Protein AF-A0A850GVH8-F1 (afdb_monomer)

Sequence (227 aa):
MDRKRIFDLVDAEAPGIWNIPGSVLIFDGLLDLAGSVLPDKAKPAPAKGEGAADGDAFGSALAVILRHEGGYVNDPDDAGGRTNLGVTQRVWEKFVGRKVGETEMRALTPEMVEPLYERHYWEASGADLLPLGLGLCVFDFAVNAGPARAVAFLQEVVGATPDGRFGPQTLAEVLKDVQDVGEPTVIALYQKAREGYYRTRKMFWKYGKGWLRRNAETTEAALALAK

Secondary structure (DSSP, 8-state):
--HHHHHHHHHHHSTTGGG-TTTTTTSHHHHHHHTTS--------------TTHHHHHHHHHHHHHHHS-S-B--TT-TT--EETTEEHHHHHHHHTS---HHHHHH--HHHHHHHHIIIIIGGGTGGGS-HHHHHHHHHHHHHH-HHHHHHHHHHHTTS---S---HHHHHHHHHHHHHH-HHHHHHHHHHHHHHHHHTSTTHHHHHHHHHHHHHHHHHHHHHH--

Radius of gyration: 20.4 Å; Cα contacts (8 Å, |Δi|>4): 228; chains: 1; bounding box: 62×40×42 Å

Organism: NCBI:txid2744473

Nearest PDB structures (foldseek):
  7dnp-assembly1_A  TM=9.115E-01  e=2.036E-12  Brucella abortus bv. 1 str. 9-941
  2ikb-assembly1_A  TM=7.815E-01  e=2.683E-07  Neisseria meningitidis MC58
  2ikb-assembly2_D  TM=7.844E-01  e=3.968E-07  Neisseria meningitidis MC58
  2is5-assembly1_D  TM=7.882E-01  e=3.251E-06  Neisseria meningitidis serogroup B
  2is5-assembly1_C  TM=8.111E-01  e=3.390E-04  Neisseria meningitidis serogroup B

Mean predicted aligned error: 12.87 Å

Structure (mmCIF, N/CA/C/O backbone):
data_AF-A0A850GVH8-F1
#
_entry.id   AF-A0A850GVH8-F1
#
loop_
_atom_site.group_PDB
_atom_site.id
_atom_site.type_symbol
_atom_site.label_atom_id
_atom_site.label_alt_id
_atom_site.label_comp_id
_atom_site.label_asym_id
_atom_site.label_entity_id
_atom_site.label_seq_id
_atom_site.pdbx_PDB_ins_code
_atom_site.Cartn_x
_atom_site.Cartn_y
_atom_site.Cartn_z
_atom_site.occupancy
_atom_site.B_iso_or_equiv
_atom_site.auth_seq_id
_atom_site.auth_comp_id
_atom_site.auth_asym_id
_atom_site.auth_atom_id
_atom_site.pdbx_PDB_model_num
ATOM 1 N N . MET A 1 1 ? -24.626 -0.254 -11.908 1.00 41.38 1 MET A N 1
ATOM 2 C CA . MET A 1 1 ? -25.824 -0.768 -11.202 1.00 41.38 1 MET A CA 1
ATOM 3 C C . MET A 1 1 ? -25.762 -0.218 -9.785 1.00 41.38 1 MET A C 1
ATOM 5 O O . MET A 1 1 ? -24.733 -0.376 -9.152 1.00 41.38 1 MET A O 1
ATOM 9 N N . ASP A 1 2 ? -26.774 0.539 -9.363 1.00 33.09 2 ASP A N 1
ATOM 10 C CA . ASP A 1 2 ? -26.746 1.376 -8.151 1.00 33.09 2 ASP A CA 1
ATOM 11 C C . ASP A 1 2 ? -26.825 0.542 -6.852 1.00 33.09 2 ASP A C 1
ATOM 13 O O . ASP A 1 2 ? -27.674 -0.344 -6.728 1.00 33.09 2 ASP A O 1
ATOM 17 N N . ARG A 1 3 ? -25.937 0.844 -5.891 1.00 37.88 3 ARG A N 1
ATOM 18 C CA . ARG A 1 3 ? -25.722 0.170 -4.594 1.00 37.88 3 ARG A CA 1
ATOM 19 C C . ARG A 1 3 ? -26.981 0.136 -3.724 1.00 37.88 3 ARG A C 1
ATOM 21 O O . ARG A 1 3 ? -27.157 -0.809 -2.956 1.00 37.88 3 ARG A O 1
ATOM 28 N N . LYS A 1 4 ? -27.898 1.092 -3.907 1.00 34.62 4 LYS A N 1
ATOM 29 C CA . LYS A 1 4 ? -29.208 1.084 -3.240 1.00 34.62 4 LYS A CA 1
ATOM 30 C C . LYS A 1 4 ? -30.042 -0.152 -3.618 1.00 34.62 4 LYS A C 1
ATOM 32 O O . LYS A 1 4 ? -30.732 -0.722 -2.783 1.00 34.62 4 LYS A O 1
ATOM 37 N N . ARG A 1 5 ? -29.915 -0.631 -4.859 1.00 43.19 5 ARG A N 1
ATOM 38 C CA . ARG A 1 5 ? -30.753 -1.702 -5.415 1.00 43.19 5 ARG A CA 1
ATOM 39 C C . ARG A 1 5 ? -30.406 -3.095 -4.886 1.00 43.19 5 ARG A C 1
ATOM 41 O O . ARG A 1 5 ? -31.287 -3.939 -4.826 1.00 43.19 5 ARG A O 1
ATOM 48 N N . ILE A 1 6 ? -29.146 -3.340 -4.521 1.00 43.47 6 ILE A N 1
ATOM 49 C CA . ILE A 1 6 ? -28.714 -4.631 -3.958 1.00 43.47 6 ILE A CA 1
ATOM 50 C C . ILE A 1 6 ? -29.191 -4.757 -2.509 1.00 43.47 6 ILE A C 1
ATOM 52 O O . ILE A 1 6 ? -29.744 -5.789 -2.147 1.00 43.47 6 ILE A O 1
ATOM 56 N N . PHE A 1 7 ? -29.053 -3.692 -1.715 1.00 44.81 7 PHE A N 1
ATOM 57 C CA . PHE A 1 7 ? -29.579 -3.652 -0.348 1.00 44.81 7 PHE A CA 1
ATOM 58 C C . PHE A 1 7 ? -31.107 -3.778 -0.322 1.00 44.81 7 PHE A C 1
ATOM 60 O O . PHE A 1 7 ? -31.629 -4.628 0.393 1.00 44.81 7 PHE A O 1
ATOM 67 N N . ASP A 1 8 ? -31.813 -3.020 -1.170 1.00 46.06 8 ASP A N 1
ATOM 68 C CA . ASP A 1 8 ? -33.278 -3.079 -1.247 1.00 46.06 8 ASP A CA 1
ATOM 69 C C . ASP A 1 8 ? -33.791 -4.481 -1.662 1.00 46.06 8 ASP A C 1
ATOM 71 O O . ASP A 1 8 ? -34.850 -4.905 -1.208 1.00 46.06 8 ASP A O 1
ATOM 75 N N . LEU A 1 9 ? -33.058 -5.217 -2.514 1.00 44.22 9 LEU A N 1
ATOM 76 C CA . LEU A 1 9 ? -33.434 -6.575 -2.943 1.00 44.22 9 LEU A CA 1
ATOM 77 C C . LEU A 1 9 ? -33.255 -7.617 -1.832 1.00 44.22 9 LEU A C 1
ATOM 79 O O . LEU A 1 9 ? -34.080 -8.518 -1.710 1.00 44.22 9 LEU A O 1
ATOM 83 N N . VAL A 1 10 ? -32.203 -7.489 -1.022 1.00 48.22 10 VAL A N 1
ATOM 84 C CA . VAL A 1 10 ? -31.959 -8.392 0.113 1.00 48.22 10 VAL A CA 1
ATOM 85 C C . VAL A 1 10 ? -32.986 -8.152 1.226 1.00 48.22 10 VAL A C 1
ATOM 87 O O . VAL A 1 10 ? -33.507 -9.111 1.791 1.00 48.22 10 VAL A O 1
ATOM 90 N N . ASP A 1 11 ? -33.354 -6.893 1.478 1.00 48.25 11 ASP A N 1
ATOM 91 C CA . ASP A 1 11 ? -34.367 -6.547 2.483 1.00 48.25 11 ASP A CA 1
ATOM 92 C C . ASP A 1 11 ? -35.803 -6.892 2.051 1.00 48.25 11 ASP A C 1
ATOM 94 O O . ASP A 1 11 ? -36.636 -7.214 2.901 1.00 48.25 11 ASP A O 1
ATOM 98 N N . ALA A 1 12 ? -36.113 -6.852 0.749 1.00 51.41 12 ALA A N 1
ATOM 99 C CA . ALA A 1 12 ? -37.441 -7.195 0.233 1.00 51.41 12 ALA A CA 1
ATOM 100 C C . ALA A 1 12 ? -37.752 -8.700 0.316 1.00 51.41 12 ALA A C 1
ATOM 102 O O . ALA A 1 12 ? -38.900 -9.075 0.554 1.00 51.41 12 ALA A O 1
ATOM 103 N N . GLU A 1 13 ? -36.742 -9.551 0.131 1.00 44.38 13 GLU A N 1
ATOM 104 C CA . GLU A 1 13 ? -36.880 -11.013 0.176 1.00 44.38 13 GLU A CA 1
ATOM 105 C C . GLU A 1 13 ? -36.775 -11.568 1.613 1.00 44.38 13 GLU A C 1
ATOM 107 O O . GLU A 1 13 ? -37.367 -12.606 1.913 1.00 44.38 13 GLU A O 1
ATOM 112 N N . ALA A 1 14 ? -36.075 -10.879 2.528 1.00 42.97 14 ALA A N 1
ATOM 113 C CA . ALA A 1 14 ? -35.910 -11.313 3.922 1.00 42.97 14 ALA A CA 1
ATOM 114 C C . ALA A 1 14 ? -35.885 -10.139 4.933 1.00 42.97 14 ALA A C 1
ATOM 116 O O . ALA A 1 14 ? -34.835 -9.822 5.507 1.00 42.97 14 ALA A O 1
ATOM 117 N N . PRO A 1 15 ? -37.039 -9.499 5.210 1.00 45.00 15 PRO A N 1
ATOM 118 C CA . PRO A 1 15 ? -37.083 -8.336 6.087 1.00 45.00 15 PRO A CA 1
ATOM 119 C C . PRO A 1 15 ? -36.649 -8.685 7.520 1.00 45.00 15 PRO A C 1
ATOM 121 O O . PRO A 1 15 ? -37.259 -9.522 8.184 1.00 45.00 15 PRO A O 1
ATOM 124 N N . GLY A 1 16 ? -35.606 -8.009 8.016 1.00 48.00 16 GLY A N 1
ATOM 125 C CA . GLY A 1 16 ? -35.111 -8.153 9.393 1.00 48.00 16 GLY A CA 1
ATOM 126 C C . GLY A 1 16 ? -33.981 -9.169 9.592 1.00 48.00 16 GLY A C 1
ATOM 127 O O . GLY A 1 16 ? -33.585 -9.403 10.736 1.00 48.00 16 GLY A O 1
ATOM 128 N N . ILE A 1 17 ? -33.417 -9.725 8.513 1.00 50.06 17 ILE A N 1
ATOM 129 C CA . ILE A 1 17 ? -32.303 -10.689 8.568 1.00 50.06 17 ILE A CA 1
ATOM 130 C C . ILE A 1 17 ? -31.052 -10.154 9.294 1.00 50.06 17 ILE A C 1
ATOM 132 O O . ILE A 1 17 ? -30.271 -10.923 9.846 1.00 50.06 17 ILE A O 1
ATOM 136 N N . TRP A 1 18 ? -30.916 -8.831 9.380 1.00 49.75 18 TRP A N 1
ATOM 137 C CA . TRP A 1 18 ? -29.817 -8.132 10.051 1.00 49.75 18 TRP A CA 1
ATOM 138 C C . TRP A 1 18 ? -29.961 -8.018 11.578 1.00 49.75 18 TRP A C 1
ATOM 140 O O . TRP A 1 18 ? -29.018 -7.603 12.243 1.00 49.75 18 TRP A O 1
ATOM 150 N N . ASN A 1 19 ? -31.118 -8.377 12.147 1.00 45.94 19 ASN A N 1
ATOM 151 C CA . ASN A 1 19 ? -31.426 -8.190 13.573 1.00 45.94 19 ASN A CA 1
ATOM 152 C C . ASN A 1 19 ? -31.467 -9.500 14.386 1.00 45.94 19 ASN A C 1
ATOM 154 O O . ASN A 1 19 ? -32.039 -9.528 15.477 1.00 45.94 19 ASN A O 1
ATOM 158 N N . ILE A 1 20 ? -30.860 -10.587 13.897 1.00 37.53 20 ILE A N 1
ATOM 159 C CA . ILE A 1 20 ? -30.791 -11.862 14.629 1.00 37.53 20 ILE A CA 1
ATOM 160 C C . ILE A 1 20 ? -29.412 -12.009 15.299 1.00 37.53 20 ILE A C 1
ATOM 162 O O . ILE A 1 20 ? -28.400 -12.070 14.600 1.00 37.53 20 ILE A O 1
ATOM 166 N N . PRO A 1 21 ? -29.323 -12.122 16.638 1.00 34.59 21 PRO A N 1
ATOM 167 C CA . PRO A 1 21 ? -28.049 -12.364 17.310 1.00 34.59 21 PRO A CA 1
ATOM 168 C C . PRO A 1 21 ? -27.500 -13.759 16.955 1.00 34.59 21 PRO A C 1
ATOM 170 O O . PRO A 1 21 ? -28.140 -14.765 17.255 1.00 34.59 21 PRO A O 1
ATOM 173 N N . GLY A 1 22 ? -26.310 -13.826 16.342 1.00 43.28 22 GLY A N 1
ATOM 174 C CA . GLY A 1 22 ? -25.602 -15.085 16.037 1.00 43.28 22 GLY A CA 1
ATOM 175 C C . GLY A 1 22 ? -25.652 -15.579 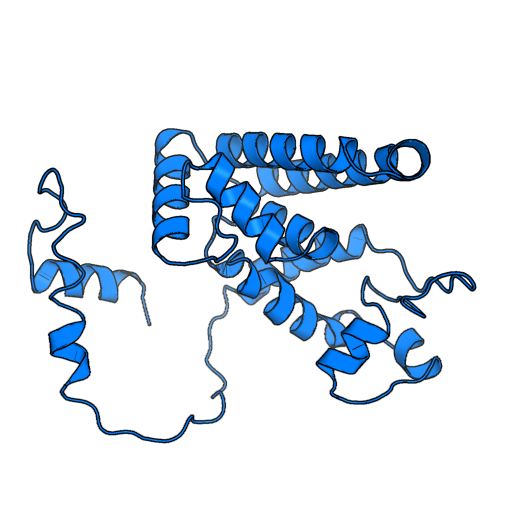14.579 1.00 43.28 22 GLY A C 1
ATOM 176 O O . GLY A 1 22 ? -25.386 -16.752 14.320 1.00 43.28 22 GLY A O 1
ATOM 177 N N . SER A 1 23 ? -25.968 -14.724 13.606 1.00 36.38 23 SER A N 1
ATOM 178 C CA . SER A 1 23 ? -26.163 -15.092 12.193 1.00 36.38 23 SER A CA 1
ATOM 179 C C . SER A 1 23 ? -24.869 -15.203 11.360 1.00 36.38 23 SER A C 1
ATOM 181 O O . SER A 1 23 ? -24.683 -14.468 10.395 1.00 36.38 23 SER A O 1
ATOM 183 N N . VAL A 1 24 ? -23.987 -16.153 11.689 1.00 37.84 24 VAL A N 1
ATOM 184 C CA . VAL A 1 24 ? -22.891 -16.596 10.785 1.00 37.84 24 VAL A CA 1
ATOM 185 C C . VAL A 1 24 ? -23.238 -17.923 10.084 1.00 37.84 24 VAL A C 1
ATOM 187 O O . VAL A 1 24 ? -22.643 -18.273 9.073 1.00 37.84 24 VAL A O 1
ATOM 190 N N . LEU A 1 25 ? -24.259 -18.648 10.556 1.00 31.70 25 LEU A N 1
ATOM 191 C CA . LEU A 1 25 ? -24.541 -20.029 10.128 1.00 31.70 25 LEU A CA 1
ATOM 192 C C . LEU A 1 25 ? -25.687 -20.194 9.108 1.00 31.70 25 LEU A C 1
ATOM 194 O O . LEU A 1 25 ? -26.105 -21.318 8.853 1.00 31.70 25 LEU A O 1
ATOM 198 N N . ILE A 1 26 ? -26.193 -19.114 8.499 1.00 39.69 26 ILE A N 1
ATOM 199 C CA . ILE A 1 26 ? -27.241 -19.182 7.449 1.00 39.69 26 ILE A CA 1
ATOM 200 C C . ILE A 1 26 ? -26.741 -18.626 6.101 1.00 39.69 26 ILE A C 1
ATOM 202 O O . ILE A 1 26 ? -27.534 -18.219 5.260 1.00 39.69 26 ILE A O 1
ATOM 206 N N . PHE A 1 27 ? -25.426 -18.582 5.870 1.00 35.81 27 PHE A N 1
ATOM 207 C CA . PHE A 1 27 ? -24.882 -18.210 4.554 1.00 35.81 27 PHE A CA 1
ATOM 208 C C . PHE A 1 27 ? -24.551 -19.429 3.678 1.00 35.81 27 PHE A C 1
ATOM 210 O O . PHE A 1 27 ? -24.693 -19.355 2.459 1.00 35.81 27 PHE A O 1
ATOM 217 N N . ASP A 1 28 ? -24.222 -20.575 4.283 1.00 35.62 28 ASP A N 1
ATOM 218 C CA . ASP A 1 28 ? -23.852 -21.785 3.533 1.00 35.62 28 ASP A CA 1
ATOM 219 C C . ASP A 1 28 ? -25.048 -22.419 2.795 1.00 35.62 28 ASP A C 1
ATOM 221 O O . ASP A 1 28 ? -24.901 -22.910 1.682 1.00 35.62 28 ASP A O 1
ATOM 225 N N . GLY A 1 29 ? -26.265 -22.341 3.347 1.00 33.66 29 GLY A N 1
ATOM 226 C CA . GLY A 1 29 ? -27.449 -22.977 2.746 1.00 33.66 29 GLY A CA 1
ATOM 227 C C . GLY A 1 29 ? -28.088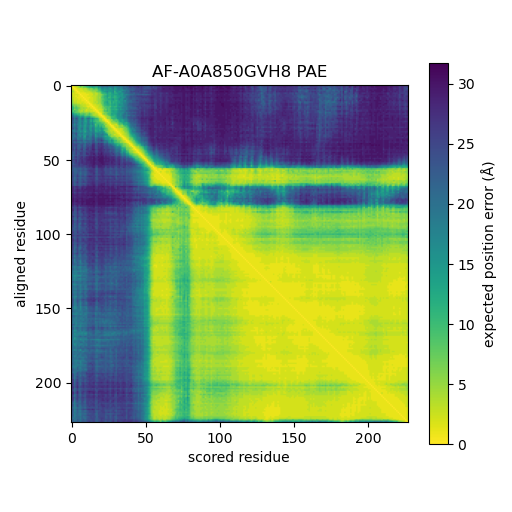 -22.229 1.565 1.00 33.66 29 GLY A C 1
ATOM 228 O O . GLY A 1 29 ? -28.849 -22.830 0.808 1.00 33.66 29 GLY A O 1
ATOM 229 N N . LEU A 1 30 ? -27.812 -20.931 1.389 1.00 35.53 30 LEU A N 1
ATOM 230 C CA . LEU A 1 30 ? -28.460 -20.109 0.352 1.00 35.53 30 LEU A CA 1
ATOM 231 C C . LEU A 1 30 ? -27.657 -20.074 -0.962 1.00 35.53 30 LEU A C 1
ATOM 233 O O . LEU A 1 30 ? -28.232 -19.920 -2.040 1.00 35.53 30 LEU A O 1
ATOM 237 N N . LEU A 1 31 ? -26.338 -20.276 -0.888 1.00 35.66 31 LEU A N 1
ATOM 238 C CA . LEU A 1 31 ? -25.455 -20.379 -2.056 1.00 35.66 31 LEU A CA 1
ATOM 239 C C . LEU A 1 31 ? -25.646 -21.701 -2.821 1.00 35.66 31 LEU A C 1
ATOM 241 O O . LEU A 1 31 ? -25.586 -21.703 -4.052 1.00 35.66 31 LEU A O 1
ATOM 245 N N . ASP A 1 32 ? -25.975 -22.791 -2.123 1.00 35.19 32 ASP A N 1
ATOM 246 C CA . ASP A 1 32 ? -26.196 -24.109 -2.738 1.00 35.19 32 ASP A CA 1
ATOM 247 C C . ASP A 1 32 ? -27.466 -24.168 -3.607 1.00 35.19 32 ASP A C 1
ATOM 249 O O . ASP A 1 32 ? -27.505 -24.880 -4.614 1.00 35.19 32 ASP A O 1
ATOM 253 N N . LEU A 1 33 ? -28.496 -23.371 -3.295 1.00 32.34 33 LEU A N 1
ATOM 254 C CA . LEU A 1 33 ? -29.718 -23.321 -4.104 1.00 32.34 33 LEU A CA 1
ATOM 255 C C . LEU A 1 33 ? -29.510 -22.544 -5.418 1.00 32.34 33 LEU A C 1
ATOM 257 O O . LEU A 1 33 ? -30.059 -22.923 -6.454 1.00 32.34 33 LEU A O 1
ATOM 261 N N . ALA A 1 34 ? -28.668 -21.506 -5.406 1.00 35.47 34 ALA A N 1
ATOM 262 C CA . ALA A 1 34 ? -28.378 -20.682 -6.582 1.00 35.47 34 ALA A CA 1
ATOM 263 C C . ALA A 1 34 ? -27.441 -21.370 -7.597 1.00 35.47 34 ALA A C 1
ATOM 265 O O . ALA A 1 34 ? -27.504 -21.080 -8.793 1.00 35.47 34 ALA A O 1
ATOM 266 N N . GLY A 1 35 ? -26.603 -22.313 -7.147 1.00 34.81 35 GLY A N 1
ATOM 267 C CA . GLY A 1 35 ? -25.654 -23.038 -8.001 1.00 34.81 35 GLY A CA 1
ATOM 268 C C . GLY A 1 35 ? -26.276 -24.096 -8.923 1.00 34.81 35 GLY A C 1
ATOM 269 O O . GLY A 1 35 ? -25.637 -24.519 -9.883 1.00 34.81 35 GLY A O 1
ATOM 270 N N . SER A 1 36 ? -27.520 -24.518 -8.677 1.00 36.28 36 SER A N 1
ATOM 271 C CA . SER A 1 36 ? -28.140 -25.650 -9.389 1.00 36.28 36 SER A CA 1
ATOM 272 C C . SER A 1 36 ? -28.894 -25.290 -10.683 1.00 36.28 36 SER A C 1
ATOM 274 O O . SER A 1 36 ? -29.364 -26.192 -11.376 1.00 36.28 36 SER A O 1
ATOM 276 N N . VAL A 1 37 ? -29.006 -24.000 -11.044 1.00 39.06 37 VAL A N 1
ATOM 277 C CA . VAL A 1 37 ? -29.912 -23.544 -12.128 1.00 39.06 37 VAL A CA 1
ATOM 278 C C . VAL A 1 37 ? -29.211 -22.870 -13.322 1.00 39.06 37 VAL A C 1
ATOM 280 O O . VAL A 1 37 ? -29.864 -22.597 -14.328 1.00 39.06 37 VAL A O 1
ATOM 283 N N . LEU A 1 38 ? -27.894 -22.642 -13.314 1.00 31.33 38 LEU A N 1
ATOM 284 C CA . LEU A 1 38 ? -27.232 -21.947 -14.432 1.00 31.33 38 LEU A CA 1
ATOM 285 C C . LEU A 1 38 ? -26.299 -22.872 -15.234 1.00 31.33 38 LEU A C 1
ATOM 287 O O . LEU A 1 38 ? -25.359 -23.423 -14.664 1.00 31.33 38 LEU A O 1
ATOM 291 N N . PRO A 1 39 ? -26.529 -23.059 -16.552 1.00 30.78 39 PRO A N 1
ATOM 292 C CA . PRO A 1 39 ? -25.687 -23.918 -17.371 1.00 30.78 39 PRO A CA 1
ATOM 293 C C . PRO A 1 39 ? -24.343 -23.257 -17.699 1.00 30.78 39 PRO A C 1
ATOM 295 O O . PRO A 1 39 ? -24.253 -22.053 -17.946 1.00 30.78 39 PRO A O 1
ATOM 298 N N . ASP A 1 40 ? -23.324 -24.108 -17.774 1.00 42.56 40 ASP A N 1
ATOM 299 C CA . ASP A 1 40 ? -21.938 -23.807 -18.119 1.00 42.56 40 ASP A CA 1
ATOM 300 C C . ASP A 1 40 ? -21.838 -23.050 -19.457 1.00 42.56 40 ASP A C 1
ATOM 302 O O . ASP A 1 40 ? -22.183 -23.592 -20.514 1.00 42.56 40 ASP A O 1
ATOM 306 N N . LYS A 1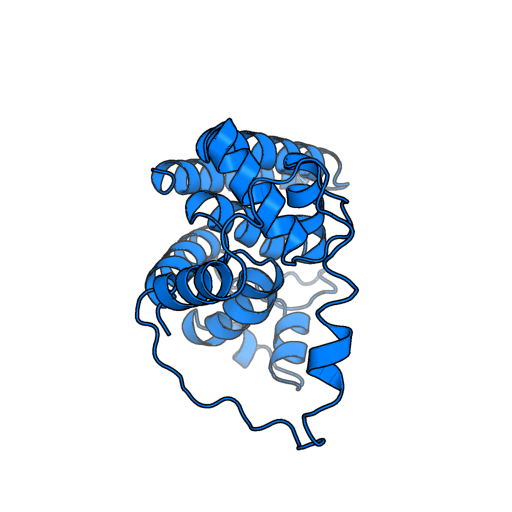 41 ? -21.361 -21.796 -19.440 1.00 35.56 41 LYS A N 1
ATOM 307 C CA . LYS A 1 41 ? -20.947 -21.083 -20.658 1.00 35.56 41 LYS A CA 1
ATOM 308 C C . LYS A 1 41 ? -19.677 -20.268 -20.448 1.00 35.56 41 LYS A C 1
ATOM 310 O O . LYS A 1 41 ? -19.506 -19.549 -19.470 1.00 35.56 41 LYS A O 1
ATOM 315 N N . ALA A 1 42 ? -18.804 -20.420 -21.440 1.00 34.44 42 ALA A N 1
ATOM 316 C CA . ALA A 1 42 ? -17.483 -19.836 -21.578 1.00 34.44 42 ALA A CA 1
ATOM 317 C C . ALA A 1 42 ? -17.397 -18.353 -21.185 1.00 34.44 42 ALA A C 1
ATOM 319 O O . ALA A 1 42 ? -18.267 -17.545 -21.508 1.00 34.44 42 ALA A O 1
ATOM 320 N N . LYS A 1 43 ? -16.270 -18.019 -20.550 1.00 31.39 43 LYS A N 1
ATOM 321 C CA . LYS A 1 43 ? -15.870 -16.683 -20.107 1.00 31.39 43 LYS A CA 1
ATOM 322 C C . LYS A 1 43 ? -15.936 -15.674 -21.268 1.00 31.39 43 LYS A C 1
ATOM 324 O O . LYS A 1 43 ? -15.125 -15.787 -22.192 1.00 31.39 43 LYS A O 1
ATOM 329 N N . PRO A 1 44 ? -16.847 -14.686 -21.247 1.00 28.94 44 PRO A N 1
ATOM 330 C CA . PRO A 1 44 ? -16.811 -13.611 -22.224 1.00 28.94 44 PRO A CA 1
ATOM 331 C C . PRO A 1 44 ? -15.618 -12.689 -21.930 1.00 28.94 44 PRO A C 1
ATOM 333 O O . PRO A 1 44 ? -15.244 -12.471 -20.775 1.00 28.94 44 PRO A O 1
ATOM 336 N N . ALA A 1 45 ? -15.000 -12.170 -22.993 1.00 32.50 45 ALA A N 1
ATOM 337 C CA . ALA A 1 45 ? -13.997 -11.111 -22.909 1.00 32.50 45 ALA A CA 1
ATOM 338 C C . ALA A 1 45 ? -14.577 -9.888 -22.168 1.00 32.50 45 ALA A C 1
ATOM 340 O O . ALA A 1 45 ? -15.778 -9.633 -22.302 1.00 32.50 45 ALA A O 1
ATOM 341 N N . PRO A 1 46 ? -13.773 -9.131 -21.397 1.00 33.94 46 PRO A N 1
ATOM 342 C CA . PRO A 1 46 ? -14.302 -8.017 -20.625 1.00 33.94 46 PRO A CA 1
ATOM 343 C C . PRO A 1 46 ? -14.843 -6.938 -21.567 1.00 33.94 46 PRO A C 1
ATOM 345 O O . PRO A 1 46 ? -14.109 -6.328 -22.348 1.00 33.94 46 PRO A O 1
ATOM 348 N N . ALA A 1 47 ? -16.157 -6.738 -21.495 1.00 28.22 47 ALA A N 1
ATOM 349 C CA . ALA A 1 47 ? -16.836 -5.593 -22.064 1.00 28.22 47 ALA A CA 1
ATOM 350 C C . ALA A 1 47 ? -16.398 -4.332 -21.306 1.00 28.22 47 ALA A C 1
ATOM 352 O O . ALA A 1 47 ? -16.353 -4.328 -20.077 1.00 28.22 47 ALA A O 1
ATOM 353 N N . LYS A 1 48 ? -16.085 -3.264 -22.047 1.00 39.56 48 LYS A N 1
ATOM 354 C CA . LYS A 1 48 ? -15.911 -1.920 -21.487 1.00 39.56 48 LYS A CA 1
ATOM 355 C C . LYS A 1 48 ? -17.223 -1.511 -20.810 1.00 39.56 48 LYS A C 1
ATOM 357 O O . LYS A 1 48 ? -18.256 -1.486 -21.476 1.00 39.56 48 LYS A O 1
ATOM 362 N N . GLY A 1 49 ? -17.176 -1.231 -19.511 1.00 30.20 49 GLY A N 1
ATOM 363 C CA . GLY A 1 49 ? -18.317 -0.804 -18.706 1.00 30.20 49 GLY A CA 1
ATOM 364 C C . GLY A 1 49 ? -17.982 0.466 -17.933 1.00 30.20 49 GLY A C 1
ATOM 365 O O . GLY A 1 49 ? -16.920 0.568 -17.336 1.00 30.20 49 GLY A O 1
ATOM 366 N N . GLU A 1 50 ? -18.887 1.433 -18.008 1.00 31.81 50 GLU A N 1
ATOM 367 C CA . GLU A 1 50 ? -18.808 2.796 -17.490 1.00 31.81 50 GLU A CA 1
ATOM 368 C C . GLU A 1 50 ? -18.894 2.864 -15.950 1.00 31.81 50 GLU A C 1
ATOM 370 O O . GLU A 1 50 ? -19.752 2.223 -15.340 1.00 31.81 50 GLU A O 1
ATOM 375 N N . GLY A 1 51 ? -18.049 3.708 -15.344 1.00 30.11 51 GLY A N 1
ATOM 376 C CA . GLY A 1 51 ? -18.036 4.040 -13.914 1.00 30.11 51 GLY A CA 1
ATOM 377 C C . GLY A 1 51 ? -17.128 5.245 -13.636 1.00 30.11 51 GLY A C 1
ATOM 378 O O . GLY A 1 51 ? -15.987 5.099 -13.223 1.00 30.11 51 GLY A O 1
ATOM 379 N N . ALA A 1 52 ? -17.612 6.458 -13.907 1.00 32.19 52 ALA A N 1
ATOM 380 C CA . ALA A 1 52 ? -16.848 7.713 -13.848 1.00 32.19 52 ALA A CA 1
ATOM 381 C C . ALA A 1 52 ? -16.531 8.236 -12.420 1.00 32.19 52 ALA A C 1
ATOM 383 O O . ALA A 1 52 ? -16.431 9.444 -12.224 1.00 32.19 52 ALA A O 1
ATOM 384 N N . ALA A 1 53 ? -16.379 7.353 -11.429 1.00 36.69 53 ALA A N 1
ATOM 385 C CA . ALA A 1 53 ? -15.962 7.702 -10.062 1.00 36.69 53 ALA A CA 1
ATOM 386 C C . ALA A 1 53 ? -14.671 6.980 -9.624 1.00 36.69 53 ALA A C 1
ATOM 388 O O . ALA A 1 53 ? -13.928 7.510 -8.801 1.00 36.69 53 ALA A O 1
ATOM 389 N N . ASP A 1 54 ? -14.356 5.829 -10.224 1.00 49.44 54 ASP A N 1
ATOM 390 C CA . ASP A 1 54 ? -13.225 4.990 -9.805 1.00 49.44 54 ASP A CA 1
ATOM 391 C C . ASP A 1 54 ? -11.880 5.500 -10.356 1.00 49.44 54 ASP A C 1
ATOM 393 O O . ASP A 1 54 ? -10.845 5.391 -9.698 1.00 49.44 54 ASP A O 1
ATOM 397 N N . GLY A 1 55 ? -11.904 6.174 -11.514 1.00 53.41 55 GLY A N 1
ATOM 398 C CA . GLY A 1 55 ? -10.709 6.764 -12.130 1.00 53.41 55 GLY A CA 1
ATOM 399 C C . GLY A 1 55 ? -10.103 7.941 -11.350 1.00 53.41 55 GLY A C 1
ATOM 400 O O . GLY A 1 55 ? -8.899 8.168 -11.433 1.00 53.41 55 GLY A O 1
ATOM 401 N N . ASP A 1 56 ? -10.901 8.669 -10.560 1.00 72.31 56 ASP A N 1
ATOM 402 C CA . ASP A 1 56 ? -10.414 9.812 -9.769 1.00 72.31 56 ASP A CA 1
ATOM 403 C C . ASP A 1 56 ? -9.718 9.355 -8.476 1.00 72.31 56 ASP A C 1
ATOM 405 O O . ASP A 1 56 ? -8.630 9.828 -8.137 1.00 72.31 56 ASP A O 1
ATOM 409 N N . ALA A 1 57 ? -10.301 8.364 -7.791 1.00 79.38 57 ALA A N 1
ATOM 410 C CA . ALA A 1 57 ? -9.741 7.762 -6.583 1.00 79.38 57 ALA A CA 1
ATOM 411 C C . ALA A 1 57 ? -8.419 7.035 -6.866 1.00 79.38 57 ALA A C 1
ATOM 413 O O . ALA A 1 57 ? -7.399 7.325 -6.232 1.00 79.38 57 ALA A O 1
ATOM 414 N N . PHE A 1 58 ? -8.422 6.131 -7.851 1.00 83.69 58 PHE A N 1
ATOM 415 C CA . PHE A 1 58 ? -7.223 5.396 -8.236 1.00 83.69 58 PHE A CA 1
ATOM 416 C C . PHE A 1 58 ? -6.154 6.325 -8.823 1.00 83.69 58 PHE A C 1
ATOM 418 O O . PHE A 1 58 ? -5.003 6.261 -8.395 1.00 83.69 58 PHE A O 1
ATOM 425 N N . GLY A 1 59 ? -6.519 7.244 -9.724 1.00 82.94 59 GLY A N 1
ATOM 426 C CA . GLY A 1 59 ? -5.578 8.205 -10.304 1.00 82.94 59 GLY A CA 1
ATOM 427 C C . GLY A 1 59 ? -4.917 9.096 -9.247 1.00 82.94 59 GLY A C 1
ATOM 428 O O . GLY A 1 59 ? -3.695 9.275 -9.254 1.00 82.94 59 GLY A O 1
ATOM 429 N N . SER A 1 60 ? -5.693 9.590 -8.277 1.00 82.19 60 SER A N 1
ATOM 430 C CA . SER A 1 60 ? -5.170 10.371 -7.148 1.00 82.19 60 SER A CA 1
ATOM 431 C C . SER A 1 60 ? -4.219 9.554 -6.274 1.00 82.19 60 SER A C 1
ATOM 433 O O . SER A 1 60 ? -3.149 10.045 -5.898 1.00 82.19 60 SER A O 1
ATOM 435 N N . ALA A 1 61 ? -4.567 8.297 -5.985 1.00 84.00 61 ALA A N 1
ATOM 436 C CA . ALA A 1 61 ? -3.721 7.400 -5.211 1.00 84.00 61 ALA A CA 1
ATOM 437 C C . ALA A 1 61 ? -2.423 7.057 -5.956 1.00 84.00 61 ALA A C 1
ATOM 439 O O . ALA A 1 61 ? -1.331 7.187 -5.398 1.00 84.00 61 ALA A O 1
ATOM 440 N N . LEU A 1 62 ? -2.513 6.707 -7.239 1.00 84.25 62 LEU A N 1
ATOM 441 C CA . LEU A 1 62 ? -1.366 6.421 -8.096 1.00 84.25 62 LEU A CA 1
ATOM 442 C C . LEU A 1 62 ? -0.434 7.633 -8.206 1.00 84.25 62 LEU A C 1
ATOM 444 O O . LEU A 1 62 ? 0.781 7.477 -8.116 1.00 84.25 62 LEU A O 1
ATOM 448 N N . ALA A 1 63 ? -0.970 8.852 -8.298 1.00 84.62 63 ALA A N 1
ATOM 449 C CA . ALA A 1 63 ? -0.165 10.071 -8.296 1.00 84.62 63 ALA A CA 1
ATOM 450 C C . ALA A 1 63 ? 0.598 10.295 -6.974 1.00 84.62 63 ALA A C 1
ATOM 452 O O . ALA A 1 63 ? 1.661 10.920 -6.971 1.00 84.62 63 ALA A O 1
ATOM 453 N N . VAL A 1 64 ? 0.087 9.819 -5.832 1.00 81.81 64 VAL A N 1
ATOM 454 C CA . VAL A 1 64 ? 0.841 9.808 -4.563 1.00 81.81 64 VAL A CA 1
ATOM 455 C C . VAL A 1 64 ? 1.966 8.772 -4.631 1.00 81.81 64 VAL A C 1
ATOM 457 O O . VAL A 1 64 ? 3.118 9.115 -4.368 1.00 81.81 64 VAL A O 1
ATOM 460 N N . ILE A 1 65 ? 1.674 7.546 -5.076 1.00 80.81 65 ILE A N 1
ATOM 461 C CA . ILE A 1 65 ? 2.673 6.473 -5.224 1.00 80.81 65 ILE A CA 1
ATOM 462 C C . ILE A 1 65 ? 3.820 6.889 -6.151 1.00 80.81 65 ILE A C 1
ATOM 464 O O . ILE A 1 65 ? 4.987 6.816 -5.764 1.00 80.81 65 ILE A O 1
ATOM 468 N N . LEU A 1 66 ? 3.498 7.386 -7.346 1.00 79.00 66 LEU A N 1
ATOM 469 C CA . LEU A 1 66 ? 4.482 7.768 -8.358 1.00 79.00 66 LEU A CA 1
ATOM 470 C C . LEU A 1 66 ? 5.298 9.007 -7.961 1.00 79.00 66 LEU A C 1
ATOM 472 O O . LEU A 1 66 ? 6.429 9.156 -8.411 1.00 79.00 66 LEU A O 1
ATOM 476 N N . ARG A 1 67 ? 4.796 9.873 -7.067 1.00 75.50 67 ARG A N 1
ATOM 477 C CA . ARG A 1 67 ? 5.609 10.957 -6.479 1.00 75.50 67 ARG A CA 1
ATOM 478 C C . ARG A 1 67 ? 6.738 10.425 -5.598 1.00 75.50 67 ARG A C 1
ATOM 480 O O . ARG A 1 67 ? 7.804 11.037 -5.543 1.00 75.50 67 ARG A O 1
ATOM 487 N N . HIS A 1 68 ? 6.519 9.299 -4.921 1.00 65.25 68 HIS A N 1
ATOM 488 C CA . HIS A 1 68 ? 7.557 8.632 -4.134 1.00 65.25 68 HIS A CA 1
ATOM 489 C C . HIS A 1 68 ? 8.504 7.795 -5.006 1.00 65.25 68 HIS A C 1
ATOM 491 O O . HIS A 1 68 ? 9.640 7.531 -4.603 1.00 65.25 68 HIS A O 1
ATOM 497 N N . GLU A 1 69 ? 8.059 7.394 -6.197 1.00 63.97 69 GLU A N 1
ATOM 498 C CA . GLU A 1 69 ? 8.819 6.579 -7.142 1.00 63.97 69 GLU A CA 1
ATOM 499 C C . GLU A 1 69 ? 9.465 7.461 -8.212 1.00 63.97 69 GLU A C 1
ATOM 501 O O . GLU A 1 69 ? 8.943 7.691 -9.297 1.00 63.97 69 GLU A O 1
ATOM 506 N N . GLY A 1 70 ? 10.649 7.975 -7.871 1.00 53.22 70 GLY A N 1
ATOM 507 C CA . GLY A 1 70 ? 11.519 8.667 -8.819 1.00 53.22 70 GLY A CA 1
ATOM 508 C C . GLY A 1 70 ? 11.887 7.807 -10.039 1.00 53.22 70 GLY A C 1
ATOM 509 O O . GLY A 1 70 ? 11.780 6.581 -10.023 1.00 53.22 70 GLY A O 1
ATOM 510 N N . GLY A 1 71 ? 12.325 8.490 -11.102 1.00 53.66 71 GLY A N 1
ATOM 511 C CA . GLY A 1 71 ? 12.599 7.925 -12.428 1.00 53.66 71 GLY A CA 1
ATOM 512 C C . GLY A 1 71 ? 13.674 6.832 -12.500 1.00 53.66 71 GLY A C 1
ATOM 513 O O . GLY A 1 71 ? 14.294 6.462 -11.511 1.00 53.66 71 GLY A O 1
ATOM 514 N N . TYR A 1 72 ? 13.875 6.327 -13.721 1.00 47.94 72 TYR A N 1
ATOM 515 C CA . TYR A 1 72 ? 14.730 5.190 -14.083 1.00 47.94 72 TYR A CA 1
ATOM 516 C C . TYR A 1 72 ? 15.993 5.006 -13.219 1.00 47.94 72 TYR A C 1
ATOM 518 O O . TYR A 1 72 ? 16.916 5.826 -13.252 1.00 47.94 72 TYR A O 1
ATOM 526 N N . VAL A 1 73 ? 16.073 3.860 -12.534 1.00 52.41 73 VAL A N 1
ATOM 527 C CA . VAL A 1 73 ? 17.265 3.402 -11.809 1.00 52.41 73 VAL A CA 1
ATOM 528 C C . VAL A 1 73 ? 17.784 2.132 -12.480 1.00 52.41 73 VAL A C 1
ATOM 530 O O . VAL A 1 73 ? 17.055 1.156 -12.664 1.00 52.41 73 VAL A O 1
ATOM 533 N N . ASN A 1 74 ? 19.065 2.144 -12.846 1.00 50.97 74 ASN A N 1
ATOM 534 C CA . ASN A 1 74 ? 19.788 0.965 -13.311 1.00 50.97 74 ASN A CA 1
ATOM 535 C C . ASN A 1 74 ? 20.878 0.641 -12.293 1.00 50.97 74 ASN A C 1
ATOM 537 O O . ASN A 1 74 ? 21.936 1.269 -12.315 1.00 50.97 74 ASN A O 1
ATOM 541 N N . ASP A 1 75 ? 20.585 -0.288 -11.386 1.00 51.62 75 ASP A N 1
ATOM 542 C CA . ASP A 1 75 ? 21.569 -0.837 -10.457 1.00 51.62 75 ASP A CA 1
ATOM 543 C C . ASP A 1 75 ? 22.202 -2.093 -11.097 1.00 51.62 75 ASP A C 1
ATOM 545 O O . ASP A 1 75 ? 21.474 -3.048 -11.385 1.00 51.62 75 ASP A O 1
ATOM 549 N N . PRO A 1 76 ? 23.520 -2.105 -11.379 1.00 50.72 76 PRO A N 1
ATOM 550 C CA . PRO A 1 76 ? 24.194 -3.261 -11.966 1.00 50.72 76 PRO A CA 1
ATOM 551 C C . PRO A 1 76 ? 24.205 -4.513 -11.071 1.00 50.72 76 PRO A C 1
ATOM 553 O O . PRO A 1 76 ? 24.440 -5.601 -11.595 1.00 50.72 76 PRO A O 1
ATOM 556 N N . ASP A 1 77 ? 23.917 -4.387 -9.770 1.00 45.72 77 ASP A N 1
ATOM 557 C CA . ASP A 1 77 ? 23.952 -5.496 -8.808 1.00 45.72 77 ASP A CA 1
ATOM 558 C C . ASP A 1 77 ? 22.554 -6.069 -8.468 1.00 45.72 77 ASP A C 1
ATOM 560 O O . ASP A 1 77 ? 22.437 -6.974 -7.634 1.00 45.72 77 ASP A O 1
ATOM 564 N N . ASP A 1 78 ? 21.474 -5.586 -9.101 1.00 50.75 78 ASP A N 1
ATOM 565 C CA . ASP A 1 78 ? 20.106 -6.023 -8.789 1.00 50.75 78 ASP A CA 1
ATOM 566 C C . ASP A 1 78 ? 19.635 -7.214 -9.650 1.00 50.75 78 ASP A C 1
ATOM 568 O O . ASP A 1 78 ? 19.409 -7.123 -10.860 1.00 50.75 78 ASP A O 1
ATOM 572 N N . ALA A 1 79 ? 19.383 -8.349 -8.990 1.00 48.94 79 ALA A N 1
ATOM 573 C CA . ALA A 1 79 ? 18.816 -9.559 -9.587 1.00 48.94 79 ALA A CA 1
ATOM 574 C C . ALA A 1 79 ? 17.388 -9.371 -10.158 1.00 48.94 79 ALA A C 1
ATOM 576 O O . ALA A 1 79 ? 16.873 -10.278 -10.823 1.00 48.94 79 ALA A O 1
ATOM 577 N N . GLY A 1 80 ? 16.716 -8.247 -9.874 1.00 51.28 80 GLY A N 1
ATOM 578 C CA . GLY A 1 80 ? 15.418 -7.844 -10.435 1.00 51.28 80 GLY A CA 1
ATOM 579 C C . GLY A 1 80 ? 15.484 -7.179 -11.817 1.00 51.28 80 GLY A C 1
ATOM 580 O O . GLY A 1 80 ? 14.459 -7.121 -12.507 1.00 51.28 80 GLY A O 1
ATOM 581 N N . GLY A 1 81 ? 16.676 -6.755 -12.251 1.00 64.00 81 GLY A N 1
ATOM 582 C CA . GLY A 1 81 ? 16.894 -6.015 -13.492 1.00 64.00 81 GLY A CA 1
ATOM 583 C C . GLY A 1 81 ? 16.519 -4.531 -13.394 1.00 64.00 81 GLY A C 1
ATOM 584 O O . GLY A 1 81 ? 16.313 -3.980 -12.317 1.00 64.00 81 GLY A O 1
ATOM 585 N N . ARG A 1 82 ? 16.428 -3.874 -14.554 1.00 77.06 82 ARG A N 1
ATOM 586 C CA . ARG A 1 82 ? 16.117 -2.440 -14.691 1.00 77.06 82 ARG A CA 1
ATOM 587 C C . ARG A 1 82 ? 14.762 -2.110 -14.056 1.00 77.06 82 ARG A C 1
ATOM 589 O O . ARG A 1 82 ? 13.811 -2.868 -14.253 1.00 77.06 82 ARG A O 1
ATOM 596 N N . THR A 1 83 ? 14.656 -0.973 -13.369 1.00 74.94 83 THR A N 1
ATOM 597 C CA . THR A 1 83 ? 13.399 -0.504 -12.759 1.00 74.94 83 THR A CA 1
ATOM 598 C C . THR A 1 83 ? 13.069 0.907 -13.234 1.00 74.94 83 THR A C 1
ATOM 600 O O . THR A 1 83 ? 13.931 1.787 -13.245 1.00 74.94 83 THR A O 1
ATOM 603 N N . ASN A 1 84 ? 11.818 1.132 -13.631 1.00 80.94 84 ASN A N 1
ATOM 604 C CA . ASN A 1 84 ? 11.302 2.455 -13.979 1.00 80.94 84 ASN A CA 1
ATOM 605 C C . ASN A 1 84 ? 9.870 2.584 -13.460 1.00 80.94 84 ASN A C 1
ATOM 607 O O . ASN A 1 84 ? 9.115 1.619 -13.563 1.00 80.94 84 ASN A O 1
ATOM 611 N N . LEU A 1 85 ? 9.517 3.747 -12.900 1.00 77.50 85 LEU A N 1
ATOM 612 C CA . LEU A 1 85 ? 8.198 3.996 -12.298 1.00 77.50 85 LEU A CA 1
ATOM 613 C C . LEU A 1 85 ? 7.783 2.876 -11.322 1.00 77.50 85 LEU A C 1
ATOM 615 O O . LEU A 1 85 ? 6.688 2.349 -11.441 1.00 77.50 85 LEU A O 1
ATOM 619 N N . GLY A 1 86 ? 8.720 2.405 -10.486 1.00 76.31 86 GLY A N 1
ATOM 620 C CA . GLY A 1 86 ? 8.530 1.283 -9.546 1.00 76.31 86 GLY A CA 1
ATOM 621 C C . GLY A 1 86 ? 8.333 -0.107 -10.148 1.00 76.31 86 GLY A C 1
ATOM 622 O O . GLY A 1 86 ? 8.329 -1.105 -9.424 1.00 76.31 86 GLY A O 1
ATOM 623 N N . VAL A 1 87 ? 8.238 -0.220 -11.471 1.00 82.50 87 VAL A N 1
ATOM 624 C CA . VAL A 1 87 ? 8.055 -1.495 -12.157 1.00 82.50 87 VAL A CA 1
ATOM 625 C C . VAL A 1 87 ? 9.413 -2.086 -12.527 1.00 82.50 87 VAL A C 1
ATOM 627 O O . VAL A 1 87 ? 10.149 -1.562 -13.366 1.00 82.50 87 VAL A O 1
ATOM 630 N N . THR A 1 88 ? 9.749 -3.219 -11.907 1.00 84.69 88 THR A N 1
ATOM 631 C CA . THR A 1 88 ? 10.927 -4.011 -12.299 1.00 84.69 88 THR A CA 1
ATOM 632 C C . THR A 1 88 ? 10.712 -4.656 -13.666 1.00 84.69 88 THR A C 1
ATOM 634 O O . THR A 1 88 ? 9.591 -5.044 -14.009 1.00 84.69 88 THR A O 1
ATOM 637 N N . GLN A 1 89 ? 11.793 -4.880 -14.417 1.00 86.88 89 GLN A N 1
ATOM 638 C CA . GLN A 1 89 ? 11.740 -5.583 -15.700 1.00 86.88 89 GLN A CA 1
ATOM 639 C C . GLN A 1 89 ? 10.998 -6.922 -15.589 1.00 86.88 89 GLN A C 1
ATOM 641 O O . GLN A 1 89 ? 10.148 -7.220 -16.418 1.00 86.88 89 GLN A O 1
ATOM 646 N N . ARG A 1 90 ? 11.249 -7.715 -14.540 1.00 86.50 90 ARG A N 1
ATOM 647 C CA . ARG A 1 90 ? 10.560 -9.001 -14.332 1.00 86.50 90 ARG A CA 1
ATOM 648 C C . ARG A 1 90 ? 9.043 -8.844 -14.188 1.00 86.50 90 ARG A C 1
ATOM 650 O O . ARG A 1 90 ? 8.294 -9.667 -14.713 1.00 86.50 90 ARG A O 1
ATOM 657 N N . VAL A 1 91 ? 8.599 -7.833 -13.441 1.00 87.38 91 VAL A N 1
ATOM 658 C CA . VAL A 1 91 ? 7.171 -7.550 -13.242 1.00 87.38 91 VAL A CA 1
ATOM 659 C C . VAL A 1 91 ? 6.544 -7.093 -14.557 1.00 87.38 91 VAL A C 1
ATOM 661 O O . VAL A 1 91 ? 5.502 -7.627 -14.935 1.00 87.38 91 VAL A O 1
ATOM 664 N N . TRP A 1 92 ? 7.220 -6.206 -15.295 1.00 91.25 92 TRP A N 1
ATOM 665 C CA . TRP A 1 92 ? 6.755 -5.755 -16.606 1.00 91.25 92 TRP A CA 1
ATOM 666 C C . TRP A 1 92 ? 6.660 -6.908 -17.611 1.00 91.25 92 TRP A C 1
ATOM 668 O O . TRP A 1 92 ? 5.610 -7.108 -18.209 1.00 91.25 92 TRP A O 1
ATOM 678 N N . GLU A 1 93 ? 7.699 -7.741 -17.732 1.00 91.94 93 GLU A N 1
ATOM 679 C CA . GLU A 1 93 ? 7.712 -8.916 -18.617 1.00 91.94 93 GLU A CA 1
ATOM 680 C C . GLU A 1 93 ? 6.569 -9.888 -18.318 1.00 91.94 93 GLU A C 1
ATOM 682 O O . GLU A 1 93 ? 5.945 -10.424 -19.235 1.00 91.94 93 GLU A O 1
ATOM 687 N N . LYS A 1 94 ? 6.281 -10.116 -17.031 1.00 89.62 94 LYS A N 1
ATOM 688 C CA . LYS A 1 94 ? 5.159 -10.958 -16.610 1.00 89.62 94 LYS A CA 1
ATOM 689 C C . LYS A 1 94 ? 3.820 -10.341 -17.014 1.00 89.62 94 LYS A C 1
ATOM 691 O O . LYS A 1 94 ? 2.930 -11.078 -17.427 1.00 89.62 94 LYS A O 1
ATOM 696 N N . PHE A 1 95 ? 3.688 -9.023 -16.895 1.00 90.38 95 PHE A N 1
ATOM 697 C CA . PHE A 1 95 ? 2.477 -8.295 -17.256 1.00 90.38 95 PHE A CA 1
ATOM 698 C C . PHE A 1 95 ? 2.227 -8.300 -18.771 1.00 90.38 95 PHE A C 1
ATOM 700 O O . PHE A 1 95 ? 1.133 -8.650 -19.206 1.00 90.38 95 PHE A O 1
ATOM 707 N N . VAL A 1 96 ? 3.249 -8.003 -19.584 1.00 92.69 96 VAL A N 1
ATOM 708 C CA . VAL A 1 96 ? 3.128 -7.993 -21.056 1.00 92.69 96 VAL A CA 1
ATOM 709 C C . VAL A 1 96 ? 3.241 -9.381 -21.694 1.00 92.69 96 VAL A C 1
ATOM 711 O O . VAL A 1 96 ? 3.044 -9.528 -22.899 1.00 92.69 96 VAL A O 1
ATOM 714 N N . GLY A 1 97 ? 3.587 -10.408 -20.913 1.00 93.44 97 GLY A N 1
ATOM 715 C CA . GLY A 1 97 ? 3.699 -11.793 -21.373 1.00 93.44 97 GLY A CA 1
ATOM 716 C C . GLY A 1 97 ? 4.879 -12.064 -22.313 1.00 93.44 97 GLY A C 1
ATOM 717 O O . GLY A 1 97 ? 4.878 -13.074 -23.016 1.00 93.44 97 GLY A O 1
ATOM 718 N N . ARG A 1 98 ? 5.888 -11.184 -22.353 1.00 95.69 98 ARG A N 1
ATOM 719 C CA . ARG A 1 98 ? 7.082 -11.331 -23.202 1.00 95.69 98 ARG A CA 1
ATOM 720 C C . ARG A 1 98 ? 8.320 -10.719 -22.564 1.00 95.69 98 ARG A C 1
ATOM 722 O O . ARG A 1 98 ? 8.226 -9.887 -21.670 1.00 95.69 98 ARG A O 1
ATOM 729 N N . LYS A 1 99 ? 9.490 -11.097 -23.078 1.00 92.75 99 LYS A N 1
ATOM 730 C CA . LYS A 1 99 ? 10.752 -10.428 -22.749 1.00 92.75 99 LYS A CA 1
ATOM 731 C C . LYS A 1 99 ? 10.766 -8.997 -23.287 1.00 92.75 99 LYS A C 1
ATOM 733 O O . LYS A 1 99 ? 10.227 -8.724 -24.364 1.00 92.75 99 LYS A O 1
ATOM 738 N N . VAL A 1 100 ? 11.393 -8.103 -22.530 1.00 90.81 100 VAL A N 1
ATOM 739 C CA . VAL A 1 100 ? 11.498 -6.671 -22.849 1.00 90.81 100 VAL A CA 1
ATOM 740 C C . VAL A 1 100 ? 12.957 -6.224 -22.769 1.00 90.81 100 VAL A C 1
ATOM 742 O O . VAL A 1 100 ? 13.762 -6.792 -22.030 1.00 90.81 100 VAL A O 1
ATOM 745 N N . GLY A 1 101 ? 13.320 -5.230 -23.577 1.00 88.44 101 GLY A N 1
ATOM 746 C CA . GLY A 1 101 ? 14.671 -4.668 -23.616 1.00 88.44 101 GLY A CA 1
ATOM 747 C C . GLY A 1 101 ? 14.819 -3.405 -22.766 1.00 88.44 101 GLY A C 1
ATOM 748 O O . GLY A 1 101 ? 13.848 -2.862 -22.246 1.00 88.44 101 GLY A O 1
ATOM 749 N N . GLU A 1 102 ? 16.047 -2.889 -22.680 1.00 86.31 102 GLU A N 1
ATOM 750 C CA . GLU A 1 102 ? 16.342 -1.630 -21.978 1.00 86.31 102 GLU A CA 1
ATOM 751 C C . GLU A 1 102 ? 15.551 -0.443 -22.516 1.00 86.31 102 GLU A C 1
ATOM 753 O O . GLU A 1 102 ? 14.983 0.323 -21.743 1.00 86.31 102 GLU A O 1
ATOM 758 N N . THR A 1 103 ? 15.525 -0.300 -23.842 1.00 88.62 103 THR A N 1
ATOM 759 C CA . THR A 1 103 ? 14.862 0.812 -24.527 1.00 88.62 103 THR A CA 1
ATOM 760 C C . THR A 1 103 ? 13.391 0.894 -24.149 1.00 88.62 103 THR A C 1
ATOM 762 O O . THR A 1 103 ? 12.884 1.981 -23.906 1.00 88.62 103 THR A O 1
ATOM 765 N N . GLU A 1 104 ? 12.726 -0.255 -24.035 1.00 90.25 104 GLU A N 1
ATOM 766 C CA . GLU A 1 104 ? 11.328 -0.321 -23.620 1.00 90.25 104 GLU A CA 1
ATOM 767 C C . GLU A 1 104 ? 11.158 0.032 -22.142 1.00 90.25 104 GLU A C 1
ATOM 769 O O . GLU A 1 104 ? 10.327 0.871 -21.815 1.00 90.25 104 GLU A O 1
ATOM 774 N N . MET A 1 105 ? 11.988 -0.526 -21.253 1.00 88.00 105 MET A N 1
ATOM 775 C CA . MET A 1 105 ? 11.937 -0.191 -19.823 1.00 88.00 105 MET A CA 1
ATOM 776 C C . MET A 1 105 ? 12.149 1.308 -19.567 1.00 88.00 105 MET A C 1
ATOM 778 O O . MET A 1 105 ? 11.506 1.885 -18.693 1.00 88.00 105 MET A O 1
ATOM 782 N N . ARG A 1 106 ? 13.024 1.960 -20.342 1.00 85.38 106 ARG A N 1
ATOM 783 C CA . ARG A 1 106 ? 13.245 3.416 -20.282 1.00 85.38 106 ARG A CA 1
ATOM 784 C C . ARG A 1 106 ? 12.080 4.229 -20.841 1.00 85.38 106 ARG A C 1
ATOM 786 O O . ARG A 1 106 ? 11.905 5.366 -20.423 1.00 85.38 106 ARG A O 1
ATOM 793 N N . ALA A 1 107 ? 11.321 3.665 -21.776 1.00 89.25 107 ALA A N 1
ATOM 794 C CA . ALA A 1 107 ? 10.191 4.321 -22.424 1.00 89.25 107 ALA A CA 1
ATOM 795 C C . ALA A 1 107 ? 8.867 4.165 -21.657 1.00 89.25 107 ALA A C 1
ATOM 797 O O . ALA A 1 107 ? 7.866 4.716 -22.103 1.00 89.25 107 ALA A O 1
ATOM 798 N N . LEU A 1 108 ? 8.847 3.434 -20.531 1.00 87.69 108 LEU A N 1
ATOM 799 C CA . LEU A 1 108 ? 7.655 3.322 -19.689 1.00 87.69 108 LEU A CA 1
ATOM 800 C C . LEU A 1 108 ? 7.174 4.704 -19.244 1.00 87.69 108 LEU A C 1
ATOM 802 O O . LEU A 1 108 ? 7.942 5.486 -18.678 1.00 87.69 108 LEU A O 1
ATOM 806 N N . THR A 1 109 ? 5.891 4.961 -19.478 1.00 88.00 109 THR A N 1
ATOM 807 C CA . THR A 1 109 ? 5.175 6.144 -18.998 1.00 88.00 109 THR A CA 1
ATOM 808 C C . THR A 1 109 ? 4.182 5.746 -17.902 1.00 88.00 109 THR A C 1
ATOM 810 O O . THR A 1 109 ? 3.828 4.563 -17.814 1.00 88.00 109 THR A O 1
ATOM 813 N N . PRO A 1 110 ? 3.718 6.694 -17.066 1.00 84.69 110 PRO A N 1
ATOM 814 C CA . PRO A 1 110 ? 2.671 6.433 -16.079 1.00 84.69 110 PRO A CA 1
ATOM 815 C C . PRO A 1 110 ? 1.452 5.725 -16.680 1.00 84.69 110 PRO A C 1
ATOM 817 O O . PRO A 1 110 ? 1.013 4.716 -16.143 1.00 84.69 110 PRO A O 1
ATOM 820 N N . GLU A 1 111 ? 0.997 6.161 -17.853 1.00 87.50 111 GLU A N 1
ATOM 821 C CA . GLU A 1 111 ? -0.171 5.609 -18.551 1.00 87.50 111 GLU A CA 1
ATOM 822 C C . GLU A 1 111 ? 0.060 4.159 -19.007 1.00 87.50 111 GLU A C 1
ATOM 824 O O . GLU A 1 111 ? -0.872 3.362 -19.084 1.00 87.50 111 GLU A O 1
ATOM 829 N N . MET A 1 112 ? 1.309 3.787 -19.315 1.00 88.44 112 MET A N 1
ATOM 830 C CA . MET A 1 112 ? 1.644 2.407 -19.675 1.00 88.44 112 MET A CA 1
ATOM 831 C C . MET A 1 112 ? 1.595 1.474 -18.465 1.00 88.44 112 MET A C 1
ATOM 833 O O . MET A 1 112 ? 1.187 0.320 -18.600 1.00 88.44 112 MET A O 1
ATOM 837 N N . VAL A 1 113 ? 2.047 1.945 -17.300 1.00 87.88 113 VAL A N 1
ATOM 838 C CA . VAL A 1 113 ? 2.117 1.125 -16.080 1.00 87.88 113 VAL A CA 1
ATOM 839 C C . VAL A 1 113 ? 0.827 1.169 -15.266 1.00 87.88 113 VAL A C 1
ATOM 841 O O . VAL A 1 113 ? 0.600 0.279 -14.453 1.00 87.88 113 VAL A O 1
ATOM 844 N N . GLU A 1 114 ? -0.040 2.148 -15.498 1.00 90.25 114 GLU A N 1
ATOM 845 C CA . GLU A 1 114 ? -1.304 2.332 -14.785 1.00 90.25 114 GLU A CA 1
ATOM 846 C C . GLU A 1 114 ? -2.165 1.052 -14.725 1.00 90.25 114 GLU A C 1
ATOM 848 O O . GLU A 1 114 ? -2.476 0.626 -13.609 1.00 90.25 114 GLU A O 1
ATOM 853 N N . PRO A 1 115 ? -2.432 0.322 -15.831 1.00 91.94 115 PRO A N 1
ATOM 854 C CA . PRO A 1 115 ? -3.239 -0.902 -15.766 1.00 91.94 115 PRO A CA 1
ATOM 855 C C . PRO A 1 115 ? -2.561 -2.039 -14.988 1.00 91.94 115 PRO A C 1
ATOM 857 O O . PRO A 1 115 ? -3.221 -2.958 -14.497 1.00 91.94 115 PRO A O 1
ATOM 860 N N . LEU A 1 116 ? -1.226 -2.008 -14.883 1.00 90.88 116 LEU A N 1
ATOM 861 C CA . LEU A 1 116 ? -0.488 -2.927 -14.025 1.00 90.88 116 LEU A CA 1
ATOM 862 C C . LEU A 1 116 ? -0.756 -2.586 -12.560 1.00 90.88 116 LEU A C 1
ATOM 864 O O . LEU A 1 116 ? -1.048 -3.494 -11.783 1.00 90.88 116 LEU A O 1
ATOM 868 N N . TYR A 1 117 ? -0.681 -1.306 -12.191 1.00 90.75 117 TYR A N 1
ATOM 869 C CA . TYR A 1 117 ? -0.928 -0.867 -10.820 1.00 90.75 117 TYR A CA 1
ATOM 870 C C . TYR A 1 117 ? -2.361 -1.117 -10.365 1.00 90.75 117 TYR A C 1
ATOM 872 O O . TYR A 1 117 ? -2.565 -1.644 -9.268 1.00 90.75 117 TYR A O 1
ATOM 880 N N . GLU A 1 118 ? -3.323 -0.794 -11.225 1.00 92.12 118 GLU A N 1
ATOM 881 C CA . GLU A 1 118 ? -4.747 -0.988 -10.973 1.00 92.12 118 GLU A CA 1
ATOM 882 C C . GLU A 1 118 ? -5.028 -2.463 -10.663 1.00 92.12 118 GLU A C 1
ATOM 884 O O . GLU A 1 118 ? -5.416 -2.834 -9.556 1.00 92.12 118 GLU A O 1
ATOM 889 N N . ARG A 1 119 ? -4.680 -3.352 -11.594 1.00 90.62 119 ARG A N 1
ATOM 890 C CA . ARG A 1 119 ? -5.023 -4.767 -11.471 1.00 90.62 119 ARG A CA 1
ATOM 891 C C . ARG A 1 119 ? -4.201 -5.518 -10.427 1.00 90.62 119 ARG A C 1
ATOM 893 O O . ARG A 1 119 ? -4.710 -6.412 -9.754 1.00 90.62 119 ARG A O 1
ATOM 900 N N . HIS A 1 120 ? -2.897 -5.251 -10.342 1.00 90.25 120 HIS A N 1
ATOM 901 C CA . HIS A 1 120 ? -1.991 -6.073 -9.530 1.00 90.25 120 HIS A CA 1
ATOM 902 C C . HIS A 1 120 ? -1.770 -5.560 -8.115 1.00 90.25 120 HIS A C 1
ATOM 904 O O . HIS A 1 120 ? -1.245 -6.323 -7.302 1.00 90.25 120 HIS A O 1
ATOM 910 N N . TYR A 1 121 ? -2.167 -4.326 -7.808 1.00 92.56 121 TYR A N 1
ATOM 911 C CA . TYR A 1 121 ? -2.001 -3.767 -6.472 1.00 92.56 121 TYR A CA 1
ATOM 912 C C . TYR A 1 121 ? -3.288 -3.134 -5.948 1.00 92.56 121 TYR A C 1
ATOM 914 O O . TYR A 1 121 ? -3.681 -3.495 -4.845 1.00 92.56 121 TYR A O 1
ATOM 922 N N . TRP A 1 122 ? -3.956 -2.258 -6.706 1.00 94.75 122 TRP A N 1
ATOM 923 C CA . TRP A 1 122 ? -5.182 -1.582 -6.254 1.00 94.75 122 TRP A CA 1
ATOM 924 C C . TRP A 1 122 ? -6.320 -2.590 -6.030 1.00 94.75 122 TRP A C 1
ATOM 926 O O . TRP A 1 122 ? -6.642 -2.900 -4.883 1.00 94.75 122 TRP A O 1
ATOM 936 N N . GLU A 1 123 ? -6.807 -3.225 -7.097 1.00 94.50 123 GLU A N 1
ATOM 937 C CA . GLU A 1 123 ? -7.868 -4.242 -7.042 1.00 94.50 123 GLU A CA 1
ATOM 938 C C . GLU A 1 123 ? -7.431 -5.483 -6.249 1.00 94.50 123 GLU A C 1
ATOM 940 O O . GLU A 1 123 ? -8.163 -6.026 -5.424 1.00 94.50 123 GLU A O 1
ATOM 945 N N . ALA A 1 124 ? -6.193 -5.947 -6.459 1.00 93.38 124 ALA A N 1
ATOM 946 C CA . ALA A 1 124 ? -5.687 -7.161 -5.815 1.00 93.38 124 ALA A CA 1
ATOM 947 C C . ALA A 1 124 ? -5.573 -7.047 -4.284 1.00 93.38 124 ALA A C 1
ATOM 949 O O . ALA A 1 124 ? -5.500 -8.073 -3.603 1.00 93.38 124 ALA A O 1
ATOM 950 N N . SER A 1 125 ? -5.511 -5.826 -3.745 1.00 96.94 125 SER A N 1
ATOM 951 C CA . SER A 1 125 ? -5.536 -5.573 -2.300 1.00 96.94 125 SER A CA 1
ATOM 952 C C . SER A 1 125 ? -6.914 -5.157 -1.779 1.00 96.94 125 SER A C 1
ATOM 954 O O . SER A 1 125 ? -7.060 -4.963 -0.574 1.00 96.94 125 SER A O 1
ATOM 956 N N . GLY A 1 126 ? -7.913 -5.057 -2.664 1.00 96.00 126 GLY A N 1
ATOM 957 C CA . GLY A 1 126 ? -9.258 -4.575 -2.357 1.00 96.00 126 GLY A CA 1
ATOM 958 C C . GLY A 1 126 ? -9.328 -3.079 -2.066 1.00 96.00 126 GLY A C 1
ATOM 959 O O . GLY A 1 126 ? -10.311 -2.631 -1.484 1.00 96.00 126 GLY A O 1
ATOM 960 N N . ALA A 1 127 ? -8.292 -2.308 -2.410 1.00 96.44 127 ALA A N 1
ATOM 961 C CA . ALA A 1 127 ? -8.213 -0.884 -2.091 1.00 96.44 127 ALA A CA 1
ATOM 962 C C . ALA A 1 127 ? -9.309 -0.055 -2.784 1.00 96.44 127 ALA A C 1
ATOM 964 O O . ALA A 1 127 ? -9.741 0.953 -2.230 1.00 96.44 127 ALA A O 1
ATOM 965 N N . ASP A 1 128 ? -9.806 -0.527 -3.930 1.00 95.00 128 ASP A N 1
ATOM 966 C CA . ASP A 1 128 ? -10.971 -0.006 -4.652 1.00 95.00 128 ASP A CA 1
ATOM 967 C C . ASP A 1 128 ? -12.274 -0.080 -3.843 1.00 95.00 128 ASP A C 1
ATOM 969 O O . ASP A 1 128 ? -13.186 0.719 -4.048 1.00 95.00 128 ASP A O 1
ATOM 973 N N . LEU A 1 129 ? -12.361 -1.020 -2.900 1.00 95.06 129 LEU A N 1
ATOM 974 C CA . LEU A 1 129 ? -13.555 -1.264 -2.090 1.00 95.06 129 LEU A CA 1
ATOM 975 C C . LEU A 1 129 ? -13.492 -0.605 -0.707 1.00 95.06 129 LEU A C 1
ATOM 977 O O . LEU A 1 129 ? -14.472 -0.650 0.042 1.00 95.06 129 LEU A O 1
ATOM 981 N N . LEU A 1 130 ? -12.350 -0.017 -0.348 1.00 95.81 130 LEU A N 1
ATOM 982 C CA . LEU A 1 130 ? -12.113 0.596 0.955 1.00 95.81 130 LEU A CA 1
ATOM 983 C C . LEU A 1 130 ? -12.478 2.089 0.962 1.00 95.81 130 LEU A C 1
ATOM 985 O O . LEU A 1 130 ? -12.488 2.736 -0.085 1.00 95.81 130 LEU A O 1
ATOM 989 N N . PRO A 1 131 ? -12.727 2.680 2.148 1.00 94.75 131 PRO A N 1
ATOM 990 C CA . PRO A 1 131 ? -12.675 4.130 2.311 1.00 94.75 131 PRO A CA 1
ATOM 991 C C . PRO A 1 131 ? -11.366 4.693 1.742 1.00 94.75 131 PRO A C 1
ATOM 993 O O . PRO A 1 131 ? -10.309 4.086 1.908 1.00 94.75 131 PRO A O 1
ATOM 996 N N . LEU A 1 132 ? -11.439 5.821 1.032 1.00 92.50 132 LEU A N 1
ATOM 997 C CA . LEU A 1 132 ? -10.367 6.268 0.138 1.00 92.50 132 LEU A CA 1
ATOM 998 C C . LEU A 1 132 ? -9.022 6.489 0.850 1.00 92.50 132 LEU A C 1
ATOM 1000 O O . LEU A 1 132 ? -7.975 6.137 0.301 1.00 92.50 132 LEU A O 1
ATOM 1004 N N . GLY A 1 133 ? -9.032 7.045 2.064 1.00 94.94 133 GLY A N 1
ATOM 1005 C CA . GLY A 1 133 ? -7.813 7.252 2.843 1.00 94.94 133 GLY A CA 1
ATOM 1006 C C . GLY A 1 133 ? -7.172 5.922 3.235 1.00 94.94 133 GLY A C 1
ATOM 1007 O O . GLY A 1 133 ? -5.975 5.704 3.022 1.00 94.94 133 GLY A O 1
ATOM 1008 N N . LEU A 1 134 ? -7.971 4.984 3.743 1.00 97.19 134 LEU A N 1
ATOM 1009 C CA . LEU A 1 134 ? -7.498 3.640 4.069 1.00 97.19 134 LEU A CA 1
ATOM 1010 C C . LEU A 1 134 ? -7.029 2.871 2.821 1.00 97.19 134 LEU A C 1
ATOM 1012 O O . LEU A 1 134 ? -5.963 2.253 2.851 1.00 97.19 134 LEU A O 1
ATOM 1016 N N . GLY A 1 135 ? -7.773 2.964 1.716 1.00 96.94 135 GLY A N 1
ATOM 1017 C CA . GLY A 1 135 ? -7.433 2.373 0.422 1.00 96.94 135 GLY A CA 1
ATOM 1018 C C . GLY A 1 135 ? -6.072 2.842 -0.089 1.00 96.94 135 GLY A C 1
ATOM 1019 O O . GLY A 1 135 ? -5.241 2.015 -0.461 1.00 96.94 135 GLY A O 1
ATOM 1020 N N . LEU A 1 136 ? -5.775 4.145 0.002 1.00 95.69 136 LEU A N 1
ATOM 1021 C CA . LEU A 1 136 ? -4.459 4.699 -0.338 1.00 95.69 136 LEU A CA 1
ATOM 1022 C C . LEU A 1 136 ? -3.328 4.050 0.479 1.00 95.69 136 LEU A C 1
ATOM 1024 O O . LEU A 1 136 ? -2.301 3.651 -0.077 1.00 95.69 136 LEU A O 1
ATOM 1028 N N . CYS A 1 137 ? -3.510 3.913 1.793 1.00 97.00 137 CYS A N 1
ATOM 1029 C CA . CYS A 1 137 ? -2.519 3.281 2.662 1.00 97.00 137 CYS A CA 1
ATOM 1030 C C . CYS A 1 137 ? -2.282 1.802 2.316 1.00 97.00 137 CYS A C 1
ATOM 1032 O O . CYS A 1 137 ? -1.130 1.352 2.293 1.00 97.00 137 CYS A O 1
ATOM 1034 N N . VAL A 1 138 ? -3.357 1.047 2.069 1.00 97.88 138 VAL A N 1
ATOM 1035 C CA . VAL A 1 138 ? -3.299 -0.382 1.720 1.00 97.88 138 VAL A CA 1
ATOM 1036 C C . VAL A 1 138 ? -2.645 -0.576 0.355 1.00 97.88 138 VAL A C 1
ATOM 1038 O O . VAL A 1 138 ? -1.753 -1.414 0.218 1.00 97.88 138 VAL A O 1
ATOM 1041 N N . PHE A 1 139 ? -2.999 0.255 -0.623 1.00 96.12 139 PHE A N 1
ATOM 1042 C CA . PHE A 1 139 ? -2.399 0.257 -1.952 1.00 96.12 139 PHE A CA 1
ATOM 1043 C C . PHE A 1 139 ? -0.898 0.553 -1.919 1.00 96.12 139 PHE A C 1
ATOM 1045 O O . PHE A 1 139 ? -0.114 -0.207 -2.489 1.00 96.12 139 PHE A O 1
ATOM 1052 N N . ASP A 1 140 ? -0.466 1.593 -1.196 1.00 94.44 140 ASP A N 1
ATOM 1053 C CA . ASP A 1 140 ? 0.961 1.895 -1.049 1.00 94.44 140 ASP A CA 1
ATOM 1054 C C . ASP A 1 140 ? 1.736 0.707 -0.474 1.00 94.44 140 ASP A C 1
ATOM 1056 O O . ASP A 1 140 ? 2.824 0.352 -0.943 1.00 94.44 140 ASP A O 1
ATOM 1060 N N . PHE A 1 141 ? 1.172 0.061 0.546 1.00 95.19 141 PHE A N 1
ATOM 1061 C CA . PHE A 1 141 ? 1.828 -1.085 1.149 1.00 95.19 141 PHE A CA 1
ATOM 1062 C C . PHE A 1 141 ? 1.801 -2.316 0.237 1.00 95.19 141 PHE A C 1
ATOM 1064 O O . PHE A 1 141 ? 2.774 -3.071 0.217 1.00 95.19 141 PHE A O 1
ATOM 1071 N N . ALA A 1 142 ? 0.753 -2.489 -0.572 1.00 94.56 142 ALA A N 1
ATOM 1072 C CA . ALA A 1 142 ? 0.670 -3.540 -1.579 1.00 94.56 142 ALA A CA 1
ATOM 1073 C C . ALA A 1 142 ? 1.754 -3.386 -2.656 1.00 94.56 142 ALA A C 1
ATOM 1075 O O . ALA A 1 142 ? 2.373 -4.383 -3.028 1.00 94.56 142 ALA A O 1
ATOM 1076 N N . VAL A 1 143 ? 2.049 -2.160 -3.098 1.00 89.19 143 VAL A N 1
ATOM 1077 C CA . VAL A 1 143 ? 3.155 -1.877 -4.031 1.00 89.19 143 VAL A CA 1
ATOM 1078 C C . VAL A 1 143 ? 4.506 -2.229 -3.397 1.00 89.19 143 VAL A C 1
ATOM 1080 O O . VAL A 1 143 ? 5.323 -2.926 -3.997 1.00 89.19 143 VAL A O 1
ATOM 1083 N N . ASN A 1 144 ? 4.732 -1.818 -2.146 1.00 85.38 144 ASN A N 1
ATOM 1084 C CA . ASN A 1 144 ? 6.017 -2.012 -1.464 1.00 85.38 144 ASN A CA 1
ATOM 1085 C C . A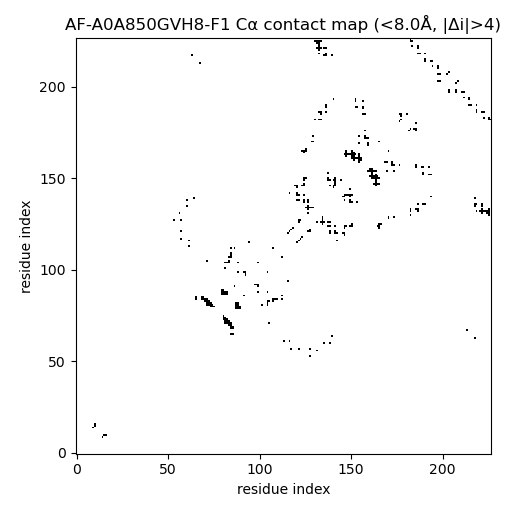SN A 1 144 ? 6.268 -3.451 -0.980 1.00 85.38 144 ASN A C 1
ATOM 1087 O O . ASN A 1 144 ? 7.414 -3.900 -0.885 1.00 85.38 144 ASN A O 1
ATOM 1091 N N . ALA A 1 145 ? 5.213 -4.161 -0.584 1.00 87.75 145 ALA A N 1
ATOM 1092 C CA . ALA A 1 145 ? 5.314 -5.409 0.163 1.00 87.75 145 ALA A CA 1
ATOM 1093 C C . ALA A 1 145 ? 4.437 -6.540 -0.395 1.00 87.75 145 ALA A C 1
ATOM 1095 O O . ALA A 1 145 ? 4.473 -7.649 0.142 1.00 87.75 145 ALA A O 1
ATOM 1096 N N . GLY A 1 146 ? 3.712 -6.304 -1.485 1.00 91.25 146 GLY A N 1
ATOM 1097 C CA . GLY A 1 146 ? 2.819 -7.259 -2.132 1.00 91.25 146 GLY A CA 1
ATOM 1098 C C . GLY A 1 146 ? 1.388 -7.224 -1.568 1.00 91.25 146 GLY A C 1
ATOM 1099 O O . GLY A 1 146 ? 1.223 -7.096 -0.349 1.00 91.25 146 GLY A O 1
ATOM 1100 N N . PRO A 1 147 ? 0.351 -7.428 -2.409 1.00 95.50 147 PRO A N 1
ATOM 1101 C CA . PRO A 1 147 ? -1.056 -7.330 -1.999 1.00 95.50 147 PRO A CA 1
ATOM 1102 C C . PRO A 1 147 ? -1.423 -8.240 -0.830 1.00 95.50 147 PRO A C 1
ATOM 1104 O O . PRO A 1 147 ? -1.989 -7.780 0.153 1.00 95.50 147 PRO A O 1
ATOM 1107 N N . ALA A 1 148 ? -1.013 -9.511 -0.875 1.00 96.50 148 ALA A N 1
ATOM 1108 C CA . ALA A 1 148 ? -1.378 -10.474 0.163 1.00 96.50 148 ALA A CA 1
ATOM 1109 C C . ALA A 1 148 ? -0.882 -10.065 1.559 1.00 96.50 148 ALA A C 1
ATOM 1111 O O . ALA A 1 148 ? -1.571 -10.258 2.555 1.00 96.50 148 ALA A O 1
ATOM 1112 N N . ARG A 1 149 ? 0.307 -9.454 1.646 1.00 97.38 149 ARG A N 1
ATOM 1113 C CA . ARG A 1 149 ? 0.826 -8.953 2.923 1.00 97.38 149 ARG A CA 1
ATOM 1114 C C . ARG A 1 149 ? 0.077 -7.707 3.377 1.00 97.38 149 ARG A C 1
ATOM 1116 O O . ARG A 1 149 ? -0.203 -7.581 4.563 1.00 97.38 149 ARG A O 1
ATOM 1123 N N . ALA A 1 150 ? -0.231 -6.807 2.447 1.00 97.94 150 ALA A N 1
ATOM 1124 C CA . ALA A 1 150 ? -0.980 -5.601 2.760 1.00 97.94 150 ALA A CA 1
ATOM 1125 C C . ALA A 1 150 ? -2.371 -5.923 3.317 1.00 97.94 150 ALA A C 1
ATOM 1127 O O . ALA A 1 150 ? -2.769 -5.338 4.325 1.00 97.94 150 ALA A O 1
ATOM 1128 N N . VAL A 1 151 ? -3.044 -6.910 2.724 1.00 98.62 151 VAL A N 1
ATOM 1129 C CA . VAL A 1 151 ? -4.336 -7.418 3.188 1.00 98.62 151 VAL A CA 1
ATOM 1130 C C . VAL A 1 151 ? -4.215 -8.128 4.534 1.00 98.62 151 VAL A C 1
ATOM 1132 O O . VAL A 1 151 ? -5.013 -7.852 5.420 1.00 98.62 151 VAL A O 1
ATOM 1135 N N . ALA A 1 152 ? -3.205 -8.982 4.734 1.00 98.25 152 ALA A N 1
ATOM 1136 C CA . ALA A 1 152 ? -3.020 -9.674 6.014 1.00 98.25 152 ALA A CA 1
ATOM 1137 C C . ALA A 1 152 ? -2.855 -8.686 7.180 1.00 98.25 152 ALA A C 1
ATOM 1139 O O . ALA A 1 152 ? -3.464 -8.855 8.228 1.00 98.25 152 ALA A O 1
ATOM 1140 N N . PHE A 1 153 ? -2.101 -7.604 6.972 1.00 98.19 153 PHE A N 1
ATOM 1141 C CA . PHE A 1 153 ? -1.944 -6.547 7.975 1.00 98.19 153 PHE A CA 1
ATOM 1142 C C . PHE A 1 153 ? -3.252 -5.793 8.229 1.00 98.19 153 PHE A C 1
ATOM 1144 O O . PHE A 1 153 ? -3.514 -5.384 9.355 1.00 98.19 153 PHE A O 1
ATOM 1151 N N . LEU A 1 154 ? -4.070 -5.595 7.192 1.00 98.56 154 LEU A N 1
ATOM 1152 C CA . LEU A 1 154 ? -5.368 -4.943 7.336 1.00 98.56 154 LEU A CA 1
ATOM 1153 C C . LEU A 1 154 ? -6.299 -5.825 8.167 1.00 98.56 154 LEU A C 1
ATOM 1155 O O . LEU A 1 154 ? -6.923 -5.337 9.100 1.00 98.56 154 LEU A O 1
ATOM 1159 N N . GLN A 1 155 ? -6.323 -7.124 7.866 1.00 98.44 155 GLN A N 1
ATOM 1160 C CA . GLN A 1 155 ? -7.068 -8.131 8.613 1.00 98.44 155 GLN A CA 1
ATOM 1161 C C . GLN A 1 155 ? -6.643 -8.165 10.089 1.00 98.44 155 GLN A C 1
ATOM 1163 O O . GLN A 1 155 ? -7.512 -8.136 10.951 1.00 98.44 155 GLN A O 1
ATOM 1168 N N . GLU A 1 156 ? -5.338 -8.134 10.395 1.00 96.25 156 GLU A N 1
ATOM 1169 C CA . GLU A 1 156 ? -4.850 -8.035 11.783 1.00 96.25 156 GLU A CA 1
ATOM 1170 C C . GLU A 1 156 ? -5.352 -6.771 12.494 1.00 96.25 156 GLU A C 1
ATOM 1172 O O . GLU A 1 156 ? -5.749 -6.841 13.657 1.00 96.25 156 GLU A O 1
ATOM 1177 N N . VAL A 1 157 ? -5.339 -5.621 11.808 1.00 95.81 157 VAL A N 1
ATOM 1178 C CA . VAL A 1 157 ? -5.779 -4.337 12.376 1.00 95.81 157 VAL A CA 1
ATOM 1179 C C . VAL A 1 157 ? -7.255 -4.361 12.758 1.00 95.81 157 VAL A C 1
ATOM 1181 O O . VAL A 1 157 ? -7.586 -3.856 13.825 1.00 95.81 157 VAL A O 1
ATOM 1184 N N . VAL A 1 158 ? -8.105 -4.970 11.928 1.00 94.81 158 VAL A N 1
ATOM 1185 C CA . VAL A 1 158 ? -9.566 -5.012 12.135 1.00 94.81 158 VAL A CA 1
ATOM 1186 C C . VAL A 1 158 ? -10.044 -6.287 12.838 1.00 94.81 158 VAL A C 1
ATOM 1188 O O . VAL A 1 158 ? -11.235 -6.570 12.890 1.00 94.81 158 VAL A O 1
ATOM 1191 N N . GLY A 1 159 ? -9.120 -7.106 13.352 1.00 91.69 159 GLY A N 1
ATOM 1192 C CA . GLY A 1 159 ? -9.445 -8.333 14.088 1.00 91.69 159 GLY A CA 1
ATOM 1193 C C . GLY A 1 159 ? -9.964 -9.502 13.239 1.00 91.69 159 GLY A C 1
ATOM 1194 O O . GLY A 1 159 ? -10.468 -10.478 13.795 1.00 91.69 159 GLY A O 1
ATOM 1195 N N . ALA A 1 160 ? -9.825 -9.445 11.913 1.00 94.12 160 ALA A N 1
ATOM 1196 C CA . ALA A 1 160 ? -10.160 -10.544 11.011 1.00 94.12 160 ALA A CA 1
ATOM 1197 C C . ALA A 1 160 ? -9.051 -11.616 10.970 1.00 94.12 160 AL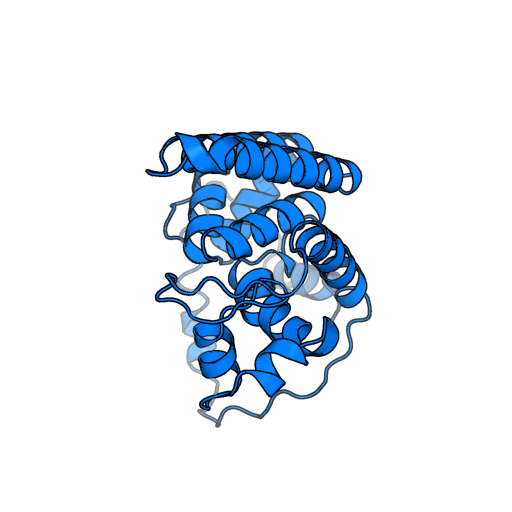A A C 1
ATOM 1199 O O . ALA A 1 160 ? -7.929 -11.415 11.436 1.00 94.12 160 ALA A O 1
ATOM 1200 N N . THR A 1 161 ? -9.340 -12.772 10.360 1.00 94.69 161 THR A N 1
ATOM 1201 C CA . THR A 1 161 ? -8.317 -13.810 10.138 1.00 94.69 161 THR A CA 1
ATOM 1202 C C . THR A 1 161 ? -7.295 -13.331 9.095 1.00 94.69 161 THR A C 1
ATOM 1204 O O . THR A 1 161 ? -7.703 -13.039 7.971 1.00 94.69 161 THR A O 1
ATOM 1207 N N . PRO A 1 162 ? -5.984 -13.275 9.411 1.00 96.19 162 PRO A N 1
ATOM 1208 C CA . PRO A 1 162 ? -4.973 -12.691 8.530 1.00 96.19 162 PRO A CA 1
ATOM 1209 C C . PRO A 1 162 ? -4.465 -13.677 7.465 1.00 96.19 162 PRO A C 1
ATOM 1211 O O . PRO A 1 162 ? -3.301 -14.081 7.457 1.00 96.19 162 PRO A O 1
ATOM 1214 N N . ASP A 1 163 ? -5.349 -14.100 6.564 1.00 97.12 163 ASP A N 1
ATOM 1215 C CA . ASP A 1 163 ? -5.038 -15.031 5.471 1.00 97.12 163 ASP A CA 1
ATOM 1216 C C . ASP A 1 163 ? -4.454 -14.352 4.213 1.00 97.12 163 ASP A C 1
ATOM 1218 O O . ASP A 1 163 ? -3.993 -15.027 3.284 1.00 97.12 163 ASP A O 1
ATOM 1222 N N . GLY A 1 164 ? -4.450 -13.016 4.185 1.00 96.50 164 GLY A N 1
ATOM 1223 C CA . GLY A 1 164 ? -3.947 -12.201 3.085 1.00 96.50 164 GLY A CA 1
ATOM 1224 C C . GLY A 1 164 ? -4.825 -12.208 1.835 1.00 96.50 164 GLY A C 1
ATOM 1225 O O . GLY A 1 164 ? -4.361 -11.801 0.768 1.00 96.50 164 GLY A O 1
ATOM 1226 N N . ARG A 1 165 ? -6.069 -12.682 1.926 1.00 97.25 165 ARG A N 1
ATOM 1227 C CA . ARG A 1 165 ? -7.026 -12.713 0.817 1.00 97.25 165 ARG A CA 1
ATOM 1228 C C . ARG A 1 165 ? -8.129 -11.706 1.074 1.00 97.25 165 ARG A C 1
ATOM 1230 O O . ARG A 1 165 ? -8.913 -11.851 2.005 1.00 97.25 165 ARG A O 1
ATOM 1237 N N . PHE A 1 166 ? -8.211 -10.688 0.223 1.00 95.25 166 PHE A N 1
ATOM 1238 C CA . PHE A 1 166 ? -9.277 -9.710 0.363 1.00 95.25 166 PHE A CA 1
ATOM 1239 C C . PHE A 1 166 ? -10.587 -10.334 -0.115 1.00 95.25 166 PHE A C 1
ATOM 1241 O O . PHE A 1 166 ? -10.654 -10.903 -1.206 1.00 95.25 166 PHE A O 1
ATOM 1248 N N . GLY A 1 167 ? -11.627 -10.239 0.706 1.00 92.81 167 GLY A N 1
ATOM 1249 C CA . GLY A 1 167 ? -12.940 -10.784 0.397 1.00 92.81 167 GLY A CA 1
ATOM 1250 C C . GLY A 1 167 ? -14.043 -10.145 1.238 1.00 92.81 167 GLY A C 1
ATOM 1251 O O . GLY A 1 167 ? -13.761 -9.275 2.067 1.00 92.81 167 GLY A O 1
ATOM 1252 N N . PRO A 1 168 ? -15.303 -10.585 1.060 1.00 92.94 168 PRO A N 1
ATOM 1253 C CA . PRO A 1 168 ? -16.463 -9.964 1.700 1.00 92.94 168 PRO A CA 1
ATOM 1254 C C . PRO A 1 168 ? -16.367 -9.880 3.227 1.00 92.94 168 PRO A C 1
ATOM 1256 O O . PRO A 1 168 ? -16.782 -8.882 3.803 1.00 92.94 168 PRO A O 1
ATOM 1259 N N . GLN A 1 169 ? -15.778 -10.888 3.877 1.00 92.69 169 GLN A N 1
ATOM 1260 C CA . GLN A 1 169 ? -15.586 -10.891 5.331 1.00 92.69 169 GLN A CA 1
ATOM 1261 C C . GLN A 1 169 ? -14.588 -9.817 5.778 1.00 92.69 169 GLN A C 1
ATOM 1263 O O . GLN A 1 169 ? -14.880 -9.063 6.696 1.00 92.69 169 GLN A O 1
ATOM 1268 N N . THR A 1 170 ? -13.443 -9.684 5.095 1.00 95.75 170 THR A N 1
ATOM 1269 C CA . THR A 1 170 ? -12.479 -8.608 5.381 1.00 95.75 170 THR A CA 1
ATOM 1270 C C . THR A 1 170 ? -13.119 -7.239 5.199 1.00 95.75 170 THR A C 1
ATOM 1272 O O . THR A 1 170 ? -12.971 -6.387 6.067 1.00 95.75 170 THR A O 1
ATOM 1275 N N . LEU A 1 171 ? -13.867 -7.034 4.111 1.00 97.25 171 LEU A N 1
ATOM 1276 C CA . LEU A 1 171 ? -14.562 -5.769 3.885 1.00 97.25 171 LEU A CA 1
ATOM 1277 C C . LEU A 1 171 ? -15.586 -5.478 4.993 1.00 97.25 171 LEU A C 1
ATOM 1279 O O . LEU A 1 171 ? -15.650 -4.350 5.468 1.00 97.25 171 LEU A O 1
ATOM 1283 N N . ALA A 1 172 ? -16.359 -6.479 5.421 1.00 95.38 172 ALA A N 1
ATOM 1284 C CA . ALA A 1 172 ? -17.334 -6.320 6.494 1.00 95.38 172 ALA A CA 1
ATOM 1285 C C . ALA A 1 172 ? -16.675 -5.892 7.815 1.00 95.38 172 ALA A C 1
ATOM 1287 O O . ALA A 1 172 ? -17.131 -4.923 8.420 1.00 95.38 172 ALA A O 1
ATOM 1288 N N . GLU A 1 173 ? -15.580 -6.546 8.218 1.00 96.94 173 GLU A N 1
ATOM 1289 C CA . GLU A 1 173 ? -14.845 -6.173 9.435 1.00 96.94 173 GLU A CA 1
ATOM 1290 C C . GLU A 1 173 ? -14.237 -4.773 9.324 1.00 96.94 173 GLU A C 1
ATOM 1292 O O . GLU A 1 173 ? -14.362 -3.978 10.249 1.00 96.94 173 GLU A O 1
ATOM 1297 N N . VAL A 1 174 ? -13.668 -4.411 8.168 1.00 96.75 174 VAL A N 1
ATOM 1298 C CA . VAL A 1 174 ? -13.139 -3.055 7.956 1.00 96.75 174 VAL A CA 1
ATOM 1299 C C . VAL A 1 174 ? -14.232 -1.999 8.076 1.00 96.75 174 VAL A C 1
ATOM 1301 O O . VAL A 1 174 ? -14.038 -0.997 8.758 1.00 96.75 174 VAL A O 1
ATOM 1304 N N . LEU A 1 175 ? -15.380 -2.198 7.425 1.00 96.00 175 LEU A N 1
ATOM 1305 C CA . LEU A 1 175 ? -16.477 -1.231 7.481 1.00 96.00 175 LEU A CA 1
ATOM 1306 C C . LEU A 1 175 ? -17.053 -1.113 8.894 1.00 96.00 175 LEU A C 1
ATOM 1308 O O . LEU A 1 175 ? -17.372 -0.003 9.319 1.00 96.00 175 LEU A O 1
ATOM 1312 N N . LYS A 1 176 ? -17.140 -2.229 9.624 1.00 94.88 176 LYS A N 1
ATOM 1313 C CA . LYS A 1 176 ? -17.545 -2.242 11.028 1.00 94.88 176 LYS A CA 1
ATOM 1314 C C . LYS A 1 176 ? -16.566 -1.441 11.893 1.00 94.88 176 LYS A C 1
ATOM 1316 O O . LYS A 1 176 ? -16.995 -0.560 12.628 1.00 94.88 176 LYS A O 1
ATOM 1321 N N . ASP A 1 177 ? -15.264 -1.685 11.773 1.00 92.56 177 ASP A N 1
ATOM 1322 C CA . ASP A 1 177 ? -14.247 -0.974 12.559 1.00 92.56 177 ASP A CA 1
ATOM 1323 C C . ASP A 1 177 ? -14.215 0.524 12.229 1.00 92.56 177 ASP A C 1
ATOM 1325 O O . ASP A 1 177 ? -14.180 1.372 13.120 1.00 92.56 177 ASP A O 1
ATOM 1329 N N . VAL A 1 178 ? -14.311 0.878 10.944 1.00 94.75 178 VAL A N 1
ATOM 1330 C CA . VAL A 1 178 ? -14.419 2.277 10.506 1.00 94.75 178 VAL A CA 1
ATOM 1331 C C . VAL A 1 178 ? -15.666 2.945 11.088 1.00 94.75 178 VAL A C 1
ATOM 1333 O O . VAL A 1 178 ? -15.595 4.106 11.486 1.00 94.75 178 VAL A O 1
ATOM 1336 N N . GLN A 1 179 ? -16.791 2.234 11.175 1.00 94.38 179 GLN A N 1
ATOM 1337 C C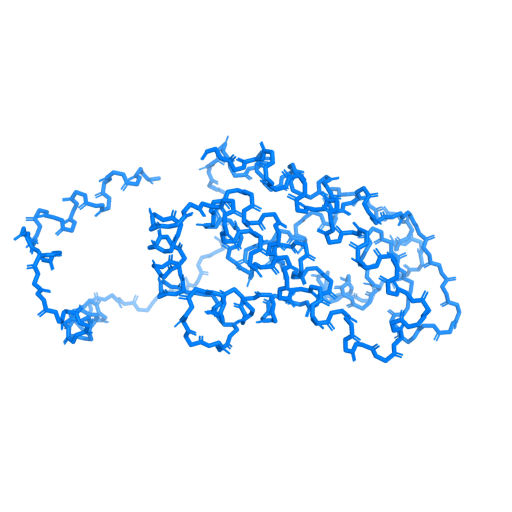A . GLN A 1 179 ? -18.005 2.744 11.810 1.00 94.38 179 GLN A CA 1
ATOM 1338 C C . GLN A 1 179 ? -17.839 2.920 13.329 1.00 94.38 179 GLN A C 1
ATOM 1340 O O . GLN A 1 179 ? -18.327 3.908 13.878 1.00 94.38 179 GLN A O 1
ATOM 1345 N N . ASP A 1 180 ? -17.155 1.991 13.997 1.00 92.44 180 ASP A N 1
ATOM 1346 C CA . ASP A 1 180 ? -17.009 1.973 15.455 1.00 92.44 180 ASP A CA 1
ATOM 1347 C C . ASP A 1 180 ? -15.989 3.010 15.961 1.00 92.44 180 ASP A C 1
ATOM 1349 O O . ASP A 1 180 ? -16.231 3.674 16.973 1.00 92.44 180 ASP A O 1
ATOM 1353 N N . VAL A 1 181 ? -14.846 3.160 15.277 1.00 91.31 181 VAL A N 1
ATOM 1354 C CA . VAL A 1 181 ? -13.714 3.990 15.747 1.00 91.31 181 VAL A CA 1
ATOM 1355 C C . VAL A 1 181 ? -13.283 5.101 14.786 1.00 91.31 181 VAL A C 1
ATOM 1357 O O . VAL A 1 181 ? -12.411 5.905 15.132 1.00 91.31 181 VAL A O 1
ATOM 1360 N N . GLY A 1 182 ? -13.888 5.178 13.601 1.00 93.62 182 GLY A N 1
ATOM 1361 C CA . GLY A 1 182 ? -13.563 6.151 12.558 1.00 93.62 182 GLY A CA 1
ATOM 1362 C C . GLY A 1 182 ? -12.388 5.733 11.667 1.00 93.62 182 GLY A C 1
ATOM 1363 O O . GLY A 1 182 ? -11.392 5.169 12.128 1.00 93.62 182 GLY A O 1
ATOM 1364 N N . GLU A 1 183 ? -12.467 6.084 10.379 1.00 95.81 183 GLU A N 1
ATOM 1365 C CA . GLU A 1 183 ? -11.412 5.824 9.385 1.00 95.81 183 GLU A CA 1
ATOM 1366 C C . GLU A 1 183 ? -10.022 6.346 9.812 1.00 95.81 183 GLU A C 1
ATOM 1368 O O . GLU A 1 183 ? -9.062 5.577 9.705 1.00 95.81 183 GLU A O 1
ATOM 1373 N N . PRO A 1 184 ? -9.866 7.571 10.366 1.00 96.44 184 PRO A N 1
ATOM 1374 C CA . PRO A 1 184 ? -8.562 8.063 10.820 1.00 96.44 184 PRO A CA 1
ATOM 1375 C C . PRO A 1 184 ? -7.878 7.156 11.849 1.00 96.44 184 PRO A C 1
ATOM 1377 O O . PRO A 1 184 ? -6.657 6.991 11.822 1.00 96.44 184 PRO A O 1
ATOM 1380 N N . THR A 1 185 ? -8.657 6.539 12.741 1.00 95.06 185 THR A N 1
ATOM 1381 C CA . THR A 1 185 ? -8.135 5.616 13.755 1.00 95.06 185 THR A CA 1
ATOM 1382 C C . THR A 1 185 ? -7.618 4.339 13.100 1.00 95.06 185 THR A C 1
ATOM 1384 O O . THR A 1 185 ? -6.495 3.919 13.382 1.00 95.06 185 THR A O 1
ATOM 1387 N N . VAL A 1 186 ? -8.386 3.755 12.174 1.00 95.56 186 VAL A N 1
ATOM 1388 C CA . VAL A 1 186 ? -7.973 2.551 11.433 1.00 95.56 186 VAL A CA 1
ATOM 1389 C C . VAL A 1 186 ? -6.718 2.830 10.596 1.00 95.56 186 VAL A C 1
ATOM 1391 O O . VAL A 1 186 ? -5.772 2.040 10.620 1.00 95.56 186 VAL A O 1
ATOM 1394 N N . ILE A 1 187 ? -6.644 3.992 9.935 1.00 97.81 187 ILE A N 1
ATOM 1395 C CA . ILE A 1 187 ? -5.445 4.450 9.213 1.00 97.81 187 ILE A CA 1
ATOM 1396 C C . ILE A 1 187 ? -4.232 4.509 10.152 1.00 97.81 187 ILE A C 1
ATOM 1398 O O . ILE A 1 187 ? -3.168 3.984 9.815 1.00 97.81 187 ILE A O 1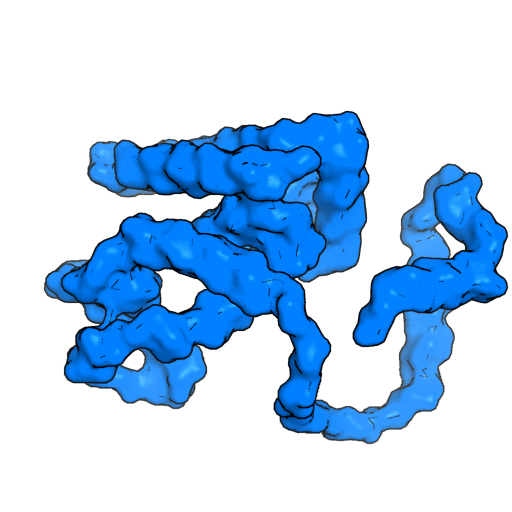
ATOM 1402 N N . ALA A 1 188 ? -4.371 5.105 11.340 1.00 94.94 188 ALA A N 1
ATOM 1403 C CA . ALA A 1 188 ? -3.276 5.223 12.303 1.00 94.94 188 ALA A CA 1
ATOM 1404 C C . ALA A 1 188 ? -2.796 3.854 12.824 1.00 94.94 188 ALA A C 1
ATOM 1406 O O . ALA A 1 188 ? -1.589 3.625 12.971 1.00 94.94 188 ALA A O 1
ATOM 1407 N N . LEU A 1 189 ? -3.720 2.919 13.068 1.00 95.12 189 LEU A N 1
ATOM 1408 C CA . LEU A 1 189 ? -3.391 1.540 13.441 1.00 95.12 189 LEU A CA 1
ATOM 1409 C C . LEU A 1 189 ? -2.631 0.828 12.315 1.00 95.12 189 LEU A C 1
ATOM 1411 O O . LEU A 1 189 ? -1.585 0.218 12.558 1.00 95.12 189 LEU A O 1
ATOM 1415 N N . TYR A 1 190 ? -3.090 0.982 11.073 1.00 97.56 190 TYR A N 1
ATOM 1416 C CA . TYR A 1 190 ? -2.438 0.401 9.905 1.00 97.56 190 TYR A CA 1
ATOM 1417 C C . TYR A 1 190 ? -1.050 1.005 9.633 1.00 97.56 190 TYR A C 1
ATOM 1419 O O . TYR A 1 190 ? -0.095 0.271 9.362 1.00 97.56 190 TYR A O 1
ATOM 1427 N N . GLN A 1 191 ? -0.880 2.323 9.800 1.00 94.94 191 GLN A N 1
ATOM 1428 C CA . GLN A 1 191 ? 0.428 2.990 9.755 1.00 94.94 191 GLN A CA 1
ATOM 1429 C C . GLN A 1 191 ? 1.398 2.362 10.762 1.00 94.94 191 GLN A C 1
ATOM 1431 O O . GLN A 1 191 ? 2.553 2.082 10.418 1.00 94.94 191 GLN A O 1
ATOM 1436 N N . LYS A 1 192 ? 0.949 2.140 12.003 1.00 92.88 192 LYS A N 1
ATOM 1437 C CA . LYS A 1 192 ? 1.774 1.555 13.067 1.00 92.88 192 LYS A CA 1
ATOM 1438 C C . LYS A 1 192 ? 2.179 0.118 12.740 1.00 92.88 192 LYS A C 1
ATOM 1440 O O . LYS A 1 192 ? 3.341 -0.241 12.944 1.00 92.88 192 LYS A O 1
ATOM 1445 N N . ALA A 1 193 ? 1.263 -0.680 12.191 1.00 93.94 193 ALA A N 1
ATOM 1446 C CA . ALA A 1 193 ? 1.561 -2.034 11.732 1.00 93.94 193 ALA A CA 1
ATOM 1447 C C . ALA A 1 193 ? 2.638 -2.020 10.626 1.00 93.94 193 ALA A C 1
ATOM 1449 O O . ALA A 1 193 ? 3.663 -2.700 10.744 1.00 93.94 193 ALA A O 1
ATOM 1450 N N . ARG A 1 194 ? 2.484 -1.161 9.606 1.00 94.56 194 ARG A N 1
ATOM 1451 C CA . ARG A 1 194 ? 3.477 -0.962 8.527 1.00 94.56 194 ARG A CA 1
ATOM 1452 C C . ARG A 1 194 ? 4.845 -0.539 9.058 1.00 94.56 194 ARG A C 1
ATOM 1454 O O . ARG A 1 194 ? 5.866 -1.098 8.657 1.00 94.56 194 ARG A O 1
ATOM 1461 N N . GLU A 1 195 ? 4.885 0.417 9.984 1.00 92.56 195 GLU A N 1
ATOM 1462 C CA . GLU A 1 195 ? 6.124 0.848 10.635 1.00 92.56 195 GLU A CA 1
ATOM 1463 C C . GLU A 1 195 ? 6.813 -0.313 11.366 1.00 92.56 195 GLU A C 1
ATOM 1465 O O . GLU A 1 195 ? 8.023 -0.513 11.201 1.00 92.56 195 GLU A O 1
ATOM 1470 N N . GLY A 1 196 ? 6.048 -1.103 12.126 1.00 92.94 196 GLY A N 1
ATOM 1471 C CA . GLY A 1 196 ? 6.537 -2.310 12.789 1.00 92.94 196 GLY A CA 1
ATOM 1472 C C . GLY A 1 196 ? 7.188 -3.271 11.798 1.00 92.94 196 GLY A C 1
ATOM 1473 O O . GLY A 1 196 ? 8.332 -3.680 11.997 1.00 92.94 196 GLY A O 1
ATOM 1474 N N . TYR A 1 197 ? 6.523 -3.544 10.673 1.00 91.69 197 TYR A N 1
ATOM 1475 C CA . TYR A 1 197 ? 7.081 -4.374 9.607 1.00 91.69 197 TYR A CA 1
ATOM 1476 C C . TYR A 1 197 ? 8.392 -3.812 9.052 1.00 91.69 197 TYR A C 1
ATOM 1478 O O . TYR A 1 197 ? 9.385 -4.544 8.985 1.00 91.69 197 TYR A O 1
ATOM 1486 N N . TYR A 1 198 ? 8.444 -2.524 8.696 1.00 89.56 198 TYR A N 1
ATOM 1487 C CA . TYR A 1 198 ? 9.658 -1.923 8.140 1.00 89.56 198 TYR A CA 1
ATOM 1488 C C . TYR A 1 198 ? 10.852 -2.062 9.083 1.00 89.56 198 TYR A C 1
ATOM 1490 O O . TYR A 1 198 ? 11.944 -2.424 8.639 1.00 89.56 198 TYR A O 1
ATOM 1498 N N . ARG A 1 199 ? 10.639 -1.866 10.387 1.00 92.81 199 ARG A N 1
ATOM 1499 C CA . ARG A 1 199 ? 11.685 -1.992 11.413 1.00 92.81 199 ARG A CA 1
ATOM 1500 C C . ARG A 1 199 ? 12.280 -3.399 11.527 1.00 92.81 199 ARG A C 1
ATOM 1502 O O . ARG A 1 199 ? 13.426 -3.523 11.945 1.00 92.81 199 ARG A O 1
ATOM 1509 N N . THR A 1 200 ? 11.565 -4.444 11.104 1.00 92.69 200 THR A N 1
ATOM 1510 C CA . THR A 1 200 ? 12.079 -5.830 11.113 1.00 92.69 200 THR A CA 1
ATOM 1511 C C . THR A 1 200 ? 12.917 -6.194 9.882 1.00 92.69 200 THR A C 1
ATOM 1513 O O . THR A 1 200 ? 13.524 -7.265 9.826 1.00 92.69 200 THR A O 1
ATOM 1516 N N . ARG A 1 201 ? 12.970 -5.336 8.854 1.00 89.81 201 ARG A N 1
ATOM 1517 C CA . ARG A 1 201 ? 13.662 -5.657 7.599 1.00 89.81 201 ARG A CA 1
ATOM 1518 C C . ARG A 1 201 ? 15.181 -5.610 7.778 1.00 89.81 201 ARG A C 1
ATOM 1520 O O . ARG A 1 201 ? 15.731 -4.637 8.279 1.00 89.81 201 ARG A O 1
ATOM 1527 N N . LYS A 1 202 ? 15.885 -6.609 7.233 1.00 89.88 202 LYS A N 1
ATOM 1528 C CA . LYS A 1 202 ? 17.359 -6.737 7.289 1.00 89.88 202 LYS A CA 1
ATOM 1529 C C . LYS A 1 202 ? 18.123 -5.461 6.896 1.00 89.88 202 LYS A C 1
ATOM 1531 O O . LYS A 1 202 ? 19.160 -5.160 7.476 1.00 89.88 202 LYS A O 1
ATOM 1536 N N . MET A 1 203 ? 17.614 -4.709 5.918 1.00 83.38 203 MET A N 1
ATOM 1537 C CA . MET A 1 203 ? 18.250 -3.490 5.399 1.00 83.38 203 MET A CA 1
ATOM 1538 C C . MET A 1 203 ? 17.714 -2.194 6.026 1.00 83.38 203 MET A C 1
ATOM 1540 O O . MET A 1 203 ? 17.960 -1.112 5.495 1.00 83.38 203 MET A O 1
ATOM 1544 N N . PHE A 1 204 ? 16.997 -2.273 7.153 1.00 86.38 204 PHE A N 1
ATOM 1545 C CA . PHE A 1 204 ? 16.431 -1.099 7.821 1.00 86.38 204 PHE A CA 1
ATOM 1546 C C . PHE A 1 204 ? 17.491 -0.062 8.209 1.00 86.38 204 PHE A C 1
ATOM 1548 O O . PHE A 1 204 ? 17.257 1.133 8.068 1.00 86.38 204 PHE A O 1
ATOM 1555 N N . TRP A 1 205 ? 18.691 -0.495 8.599 1.00 93.38 205 TRP A N 1
ATOM 1556 C CA . TRP A 1 205 ? 19.803 0.413 8.898 1.00 93.38 205 TRP A CA 1
ATOM 1557 C C . TRP A 1 205 ? 20.179 1.323 7.712 1.00 93.38 205 TRP A C 1
ATOM 1559 O O . TRP A 1 205 ? 20.635 2.444 7.926 1.00 93.38 205 TRP A O 1
ATOM 1569 N N . LYS A 1 206 ? 19.964 0.861 6.470 1.00 79.94 206 LYS A N 1
ATOM 1570 C CA . LYS A 1 206 ? 20.283 1.593 5.236 1.00 79.94 206 LYS A CA 1
ATOM 1571 C C . LYS A 1 206 ? 19.075 2.353 4.684 1.00 79.94 206 LYS A C 1
ATOM 1573 O O . LYS A 1 206 ? 19.197 3.524 4.344 1.00 79.94 206 LYS A O 1
ATOM 1578 N N . TYR A 1 207 ? 17.913 1.701 4.601 1.00 82.62 207 TYR A N 1
ATOM 1579 C CA . TYR A 1 207 ? 16.730 2.231 3.900 1.00 82.62 207 TYR A CA 1
ATOM 1580 C C . TYR A 1 207 ? 15.577 2.639 4.825 1.00 82.62 207 TYR A C 1
ATOM 1582 O O . TYR A 1 207 ? 14.623 3.276 4.382 1.00 82.62 207 TYR A O 1
ATOM 1590 N N . GLY A 1 208 ? 15.668 2.326 6.118 1.00 85.94 208 GLY A N 1
ATOM 1591 C CA . GLY A 1 208 ? 14.581 2.495 7.081 1.00 85.94 208 GLY A CA 1
ATOM 1592 C C . GLY A 1 208 ? 14.070 3.924 7.188 1.00 85.94 208 GLY A C 1
ATOM 1593 O O . GLY A 1 208 ? 12.863 4.131 7.221 1.00 85.94 208 GLY A O 1
ATOM 1594 N N . LYS A 1 209 ? 14.962 4.922 7.145 1.00 90.00 209 LYS A N 1
ATOM 1595 C CA . LYS A 1 209 ? 14.558 6.340 7.133 1.00 90.00 209 LYS A CA 1
ATOM 1596 C C . LYS A 1 209 ? 13.641 6.667 5.949 1.00 90.00 209 LYS A C 1
ATOM 1598 O O . LYS A 1 209 ? 12.658 7.376 6.125 1.00 90.00 209 LYS A O 1
ATOM 1603 N N . GLY A 1 210 ? 13.946 6.130 4.766 1.00 86.12 210 GLY A N 1
ATOM 1604 C CA . GLY A 1 210 ? 13.133 6.314 3.564 1.00 86.12 210 GLY A CA 1
ATOM 1605 C C . GLY A 1 210 ? 11.766 5.643 3.684 1.00 86.12 210 GLY A C 1
ATOM 1606 O O . GLY A 1 210 ? 10.757 6.281 3.400 1.00 86.12 210 GLY A O 1
ATOM 1607 N N . TRP A 1 211 ? 11.728 4.399 4.173 1.00 88.75 211 TRP A N 1
ATOM 1608 C CA . TRP A 1 211 ? 10.473 3.667 4.376 1.00 88.75 211 TRP A CA 1
ATOM 1609 C C . TRP A 1 211 ? 9.562 4.335 5.406 1.00 88.75 211 TRP A C 1
ATOM 1611 O O . TRP A 1 211 ? 8.371 4.489 5.154 1.00 88.75 211 TRP A O 1
ATOM 1621 N N . LEU A 1 212 ? 10.113 4.779 6.541 1.00 92.06 212 LEU A N 1
ATOM 1622 C CA . LEU A 1 212 ? 9.331 5.469 7.569 1.00 92.06 212 LEU A CA 1
ATOM 1623 C C . LEU A 1 212 ? 8.807 6.822 7.087 1.00 92.06 212 LEU A C 1
ATOM 1625 O O . LEU A 1 212 ? 7.662 7.156 7.372 1.00 92.06 212 LEU A O 1
ATOM 1629 N N . ARG A 1 213 ? 9.608 7.573 6.322 1.00 91.00 213 ARG A N 1
ATOM 1630 C CA . ARG A 1 213 ? 9.154 8.826 5.711 1.00 91.00 213 ARG A CA 1
ATOM 1631 C C . ARG A 1 213 ? 7.996 8.588 4.738 1.00 91.00 213 ARG A C 1
ATOM 1633 O O . ARG A 1 213 ? 6.971 9.235 4.890 1.00 91.00 213 ARG A O 1
ATOM 1640 N N . ARG A 1 214 ? 8.114 7.622 3.814 1.00 89.00 214 ARG A N 1
ATOM 1641 C CA . ARG A 1 214 ? 7.025 7.274 2.876 1.00 89.00 214 ARG A CA 1
ATOM 1642 C C . ARG A 1 214 ? 5.759 6.841 3.621 1.00 89.00 214 ARG A C 1
ATOM 1644 O O . ARG A 1 214 ? 4.670 7.271 3.263 1.00 89.00 214 ARG A O 1
ATOM 1651 N N . ASN A 1 215 ? 5.902 6.041 4.682 1.00 91.88 215 ASN A N 1
ATOM 1652 C CA . ASN A 1 215 ? 4.781 5.631 5.533 1.00 91.88 215 ASN A CA 1
ATOM 1653 C C . ASN A 1 215 ? 4.060 6.843 6.151 1.00 91.88 215 ASN A C 1
ATOM 1655 O O . ASN A 1 215 ? 2.833 6.902 6.116 1.00 91.88 215 ASN A O 1
ATOM 1659 N N . ALA A 1 216 ? 4.816 7.813 6.673 1.00 93.06 216 ALA A N 1
ATOM 1660 C CA . ALA A 1 216 ? 4.269 9.036 7.255 1.00 93.06 216 ALA A CA 1
ATOM 1661 C C . ALA A 1 216 ? 3.590 9.928 6.201 1.00 93.06 216 ALA A C 1
ATOM 1663 O O . ALA A 1 216 ? 2.439 10.300 6.389 1.00 93.06 216 ALA A O 1
ATOM 1664 N N . GLU A 1 217 ? 4.254 10.193 5.071 1.00 91.50 217 GLU A N 1
ATOM 1665 C CA . GLU A 1 217 ? 3.720 11.019 3.973 1.00 91.50 217 GLU A CA 1
ATOM 1666 C C . GLU A 1 217 ? 2.442 10.408 3.369 1.00 91.50 217 GLU A C 1
ATOM 1668 O O . GLU A 1 217 ? 1.456 11.108 3.147 1.00 91.50 217 GLU A O 1
ATOM 1673 N N . THR A 1 218 ? 2.415 9.083 3.170 1.00 93.00 218 THR A N 1
ATOM 1674 C CA . THR A 1 218 ? 1.204 8.376 2.710 1.00 93.00 218 THR A CA 1
ATOM 1675 C C . THR A 1 218 ? 0.076 8.505 3.729 1.00 93.00 218 THR A C 1
ATOM 1677 O O . THR A 1 218 ? -1.075 8.688 3.348 1.00 93.00 218 THR A O 1
ATOM 1680 N N . THR A 1 219 ? 0.393 8.411 5.024 1.00 93.81 219 THR A N 1
ATOM 1681 C CA . THR A 1 219 ? -0.624 8.503 6.078 1.00 93.81 219 THR A CA 1
ATOM 1682 C C . THR A 1 219 ? -1.187 9.915 6.189 1.00 93.81 219 THR A C 1
ATOM 1684 O O . THR A 1 219 ? -2.392 10.075 6.329 1.00 93.81 219 THR A O 1
ATOM 1687 N N . GLU A 1 220 ? -0.354 10.945 6.062 1.00 94.75 220 GLU A N 1
ATOM 1688 C CA . GLU A 1 220 ? -0.814 12.334 6.007 1.00 94.75 220 GLU A CA 1
ATOM 1689 C C . GLU A 1 220 ? -1.779 12.556 4.833 1.00 94.75 220 GLU A C 1
ATOM 1691 O O . GLU A 1 220 ? -2.875 13.084 5.025 1.00 94.75 220 GLU A O 1
ATOM 1696 N N . ALA A 1 221 ? -1.421 12.075 3.637 1.00 92.19 221 ALA A N 1
ATOM 1697 C CA . ALA A 1 221 ? -2.298 12.138 2.470 1.00 92.19 221 ALA A CA 1
ATOM 1698 C C . ALA A 1 221 ? -3.607 11.355 2.683 1.00 92.19 221 ALA A C 1
ATOM 1700 O O . ALA A 1 221 ? -4.678 11.842 2.333 1.00 92.19 221 ALA A O 1
ATOM 1701 N N . ALA A 1 222 ? -3.537 10.172 3.296 1.00 93.94 222 ALA A N 1
ATOM 1702 C CA . ALA A 1 222 ? -4.702 9.351 3.613 1.00 93.94 222 ALA A CA 1
ATOM 1703 C C . ALA A 1 222 ? -5.647 10.031 4.612 1.00 93.94 222 ALA A C 1
ATOM 1705 O O . ALA A 1 222 ? -6.857 10.042 4.406 1.00 93.94 222 ALA A O 1
ATOM 1706 N N . LEU A 1 223 ? -5.107 10.644 5.667 1.00 94.06 223 LEU A N 1
ATOM 1707 C CA . LEU A 1 223 ? -5.894 11.369 6.665 1.00 94.06 223 LEU A CA 1
ATOM 1708 C C . LEU A 1 223 ? -6.578 12.607 6.078 1.00 94.06 223 LEU A C 1
ATOM 1710 O O . LEU A 1 223 ? -7.669 12.949 6.514 1.00 94.06 223 LEU A O 1
ATOM 1714 N N . ALA A 1 224 ? -5.978 13.257 5.078 1.00 93.31 224 ALA A N 1
ATOM 1715 C CA . ALA A 1 224 ? -6.621 14.357 4.360 1.00 93.31 224 ALA A CA 1
ATOM 1716 C C . ALA A 1 224 ? -7.797 13.899 3.471 1.00 93.31 224 ALA A C 1
ATOM 1718 O O . ALA A 1 224 ? -8.648 14.715 3.111 1.00 93.31 224 ALA A O 1
ATOM 1719 N N . LEU A 1 225 ? -7.836 12.614 3.099 1.00 90.00 225 LEU A N 1
ATOM 1720 C CA . LEU A 1 225 ? -8.904 12.001 2.302 1.00 90.00 225 LEU A CA 1
ATOM 1721 C C . LEU A 1 225 ? -10.008 11.381 3.172 1.00 90.00 225 LEU A C 1
ATOM 1723 O O . LEU A 1 225 ? -11.150 11.295 2.715 1.00 90.00 225 LEU A O 1
ATOM 1727 N N . ALA A 1 226 ? -9.678 10.978 4.402 1.00 87.44 226 ALA A N 1
ATOM 1728 C CA . ALA A 1 226 ? -10.627 10.483 5.393 1.00 87.44 226 ALA A CA 1
ATOM 1729 C C . ALA A 1 226 ? -11.509 11.638 5.901 1.00 87.44 226 ALA A C 1
ATOM 1731 O O . ALA A 1 226 ? -10.999 12.644 6.397 1.00 87.44 226 ALA A O 1
ATOM 1732 N N . LYS A 1 227 ? -12.830 11.516 5.736 1.00 62.94 227 LYS A N 1
ATOM 1733 C CA . LYS A 1 227 ? -13.819 12.544 6.109 1.00 62.94 227 LYS A CA 1
ATOM 1734 C C . LYS A 1 227 ? -14.531 12.209 7.409 1.00 62.94 227 LYS A C 1
ATOM 1736 O O . LYS A 1 227 ? -14.855 11.018 7.604 1.00 62.94 227 LYS A O 1
#

InterPro domains:
  IPR008565 TtsA-like, Glycoside hydrolase family 108 domain [PF05838] (63-146)
  IPR023346 Lysozyme-like domain superfamily [SSF53955] (57-220)

Solvent-accessible surface area (b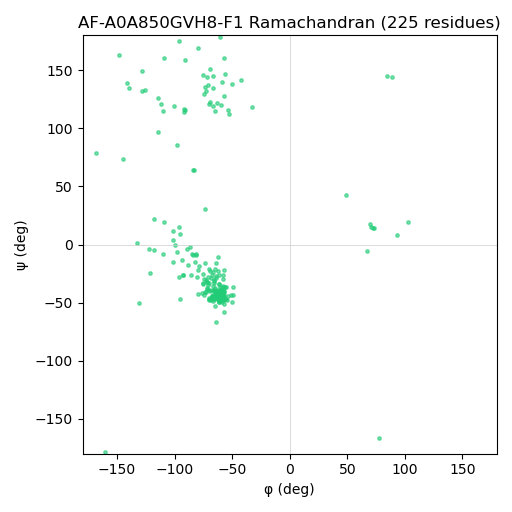ackbone atoms only — not comparable to full-atom values): 13252 Å² total; per-residue (Å²): 134,66,73,67,58,60,56,53,52,52,44,72,79,42,73,65,72,88,76,55,94,80,79,76,81,73,58,73,72,59,55,62,66,66,65,78,76,69,81,93,73,82,87,74,78,87,72,91,75,92,65,100,63,58,63,60,57,51,48,55,42,48,55,55,53,51,69,74,34,63,70,76,48,79,58,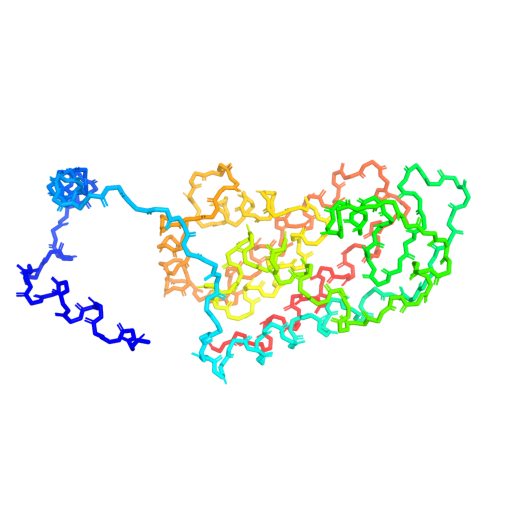94,85,47,96,56,50,51,32,31,72,80,42,31,44,60,58,47,24,63,72,73,71,44,90,78,57,68,72,54,52,71,64,66,45,73,80,71,47,43,68,54,45,44,57,62,15,27,55,52,35,39,23,79,77,41,62,66,14,51,12,42,48,41,26,53,38,8,70,77,63,35,19,43,53,29,27,17,52,49,21,54,68,48,71,43,81,60,80,24,68,65,46,72,68,53,52,51,38,47,54,50,46,32,72,75,64,34,53,61,50,55,41,53,51,46,48,51,52,53,49,55,54,49,70,71,41,93,57,27,92,80,47,34,70,59,53,52,49,51,51,49,55,45,45,55,57,15,49,73,58,43,129

Foldseek 3Di:
DDPVVVVVVVCVVPPPLVPDPPPPPPPVVPVVVVVPPDDDDDDDDDDDDDDVPLCVLLVVLLVLLLVLFDAWDADVPDPQGTAGSLAGQVLVCVVVVHHDDPVVRNVDDCVNCSVVLCPFQQVQLPLSVAQSLLSSLLSSCCSVPNSLQSNLLLCVLLVHHSRSGDDPVSSVSRVVCCVVPNPLVSLVSSLVSQLVVLVPDPCCVPCVVSSNVSSVSSNVVSVVSGD

pLDDT: mean 76.02, std 23.72, range [28.22, 98.62]